Protein AF-A0A849X3T6-F1 (afdb_monomer)

pLDDT: mean 75.81, std 18.63, range [37.72, 97.12]

Structure (mmCIF, N/CA/C/O backbone):
data_AF-A0A849X3T6-F1
#
_entry.id   AF-A0A849X3T6-F1
#
loop_
_atom_site.group_PDB
_atom_site.id
_atom_site.type_symbol
_atom_site.label_atom_id
_atom_site.label_alt_id
_atom_site.label_comp_id
_atom_site.label_asym_id
_atom_site.label_entity_id
_atom_site.label_seq_id
_atom_site.pdbx_PDB_ins_code
_atom_site.Cartn_x
_atom_site.Cartn_y
_atom_site.Cartn_z
_atom_site.occupancy
_atom_site.B_iso_or_equiv
_atom_site.auth_seq_id
_atom_site.auth_comp_id
_atom_site.auth_asym_id
_atom_site.auth_atom_id
_atom_site.pdbx_PDB_model_num
ATOM 1 N N . MET A 1 1 ? -40.375 10.929 53.669 1.00 55.75 1 MET A N 1
ATOM 2 C CA . MET A 1 1 ? -40.030 11.076 52.229 1.00 55.75 1 MET A CA 1
ATOM 3 C C . MET A 1 1 ? -38.517 11.087 51.892 1.00 55.75 1 MET A C 1
ATOM 5 O O . MET A 1 1 ? -38.170 11.405 50.763 1.00 55.75 1 MET A O 1
ATOM 9 N N . ARG A 1 2 ? -37.584 10.688 52.783 1.00 56.56 2 ARG A N 1
ATOM 10 C CA . ARG A 1 2 ? -36.118 10.791 52.528 1.00 56.56 2 ARG A CA 1
ATOM 11 C C . ARG A 1 2 ? -35.423 9.532 51.972 1.00 56.56 2 ARG A C 1
ATOM 13 O O . ARG A 1 2 ? -34.292 9.624 51.511 1.00 56.56 2 ARG A O 1
ATOM 20 N N . THR A 1 3 ? -36.072 8.370 51.959 1.00 57.06 3 THR A N 1
ATOM 21 C CA . THR A 1 3 ? -35.434 7.083 51.609 1.00 57.06 3 THR A CA 1
ATOM 22 C C . THR A 1 3 ? -35.306 6.809 50.106 1.00 57.06 3 THR A C 1
ATOM 24 O O . THR A 1 3 ? -34.443 6.032 49.709 1.00 57.06 3 THR A O 1
ATOM 27 N N . ARG A 1 4 ? -36.066 7.493 49.237 1.00 57.41 4 ARG A N 1
ATOM 28 C CA . ARG A 1 4 ? -35.993 7.282 47.774 1.00 57.41 4 ARG A CA 1
ATOM 29 C C . ARG A 1 4 ? -34.695 7.780 47.113 1.00 57.41 4 ARG A C 1
ATOM 31 O O . ARG A 1 4 ? -34.374 7.315 46.026 1.00 57.41 4 ARG A O 1
ATOM 38 N N . ARG A 1 5 ? -33.920 8.677 47.743 1.00 59.97 5 ARG A N 1
ATOM 39 C CA . ARG A 1 5 ? -32.652 9.183 47.167 1.00 59.97 5 ARG A CA 1
ATOM 40 C C . ARG A 1 5 ? -31.485 8.187 47.260 1.00 59.97 5 ARG A C 1
ATOM 42 O O . ARG A 1 5 ? -30.661 8.175 46.355 1.00 59.97 5 ARG A O 1
ATOM 49 N N . LYS A 1 6 ? -31.433 7.315 48.279 1.00 58.31 6 LYS A N 1
ATOM 50 C CA . LYS A 1 6 ? -30.315 6.362 48.468 1.00 58.31 6 LYS A CA 1
ATOM 51 C C . LYS A 1 6 ? -30.260 5.253 47.407 1.00 58.31 6 LYS A C 1
ATOM 53 O O . LYS A 1 6 ? -29.175 4.806 47.058 1.00 58.31 6 LYS A O 1
ATOM 58 N N . ASN A 1 7 ? -31.401 4.853 46.841 1.00 61.09 7 ASN A N 1
ATOM 59 C CA . ASN A 1 7 ? -31.433 3.800 45.817 1.00 61.09 7 ASN A CA 1
ATOM 60 C C . ASN A 1 7 ? -31.033 4.287 44.415 1.00 61.09 7 ASN A C 1
ATOM 62 O O . ASN A 1 7 ? -30.716 3.461 43.568 1.00 61.09 7 ASN A O 1
ATOM 66 N N . ARG A 1 8 ? -30.985 5.605 44.165 1.00 62.12 8 ARG A N 1
ATOM 67 C CA . ARG A 1 8 ? -30.565 6.154 42.862 1.00 62.12 8 ARG A CA 1
ATOM 68 C C . ARG A 1 8 ? -29.048 6.138 42.634 1.00 62.12 8 ARG A C 1
ATOM 70 O O . ARG A 1 8 ? -28.626 6.303 41.502 1.00 62.12 8 ARG A O 1
ATOM 77 N N . GLN A 1 9 ? -28.241 5.900 43.669 1.00 70.81 9 GLN A N 1
ATOM 78 C CA . GLN A 1 9 ? -26.773 5.902 43.562 1.00 70.81 9 GLN A CA 1
ATOM 79 C C . GLN A 1 9 ? -26.168 4.508 43.314 1.00 70.81 9 GLN A C 1
ATOM 81 O O . GLN A 1 9 ? -25.008 4.405 42.935 1.00 70.81 9 GLN A O 1
ATOM 86 N N . ARG A 1 10 ? -26.938 3.420 43.485 1.00 72.69 10 ARG A N 1
ATOM 87 C CA . ARG A 1 10 ? -26.405 2.042 43.442 1.00 72.69 10 ARG A CA 1
ATOM 88 C C . ARG A 1 10 ? -26.076 1.498 42.042 1.00 72.69 10 ARG A C 1
ATOM 90 O O . ARG A 1 10 ? -25.472 0.440 41.960 1.00 72.69 10 ARG A O 1
ATOM 97 N N . GLY A 1 11 ? -26.420 2.207 40.965 1.00 83.81 11 GLY A N 1
ATOM 98 C CA . GLY A 1 11 ? -26.075 1.815 39.586 1.00 83.81 11 GLY A CA 1
ATOM 99 C C . GLY A 1 11 ? -25.055 2.723 38.895 1.00 83.81 11 GLY A C 1
ATOM 100 O O . GLY A 1 11 ? -24.495 2.341 37.874 1.00 83.81 11 GLY A O 1
ATOM 101 N N . GLN A 1 12 ? -24.788 3.908 39.449 1.00 90.44 12 GLN A N 1
ATOM 102 C CA . GLN A 1 12 ? -23.950 4.914 38.796 1.00 90.44 12 GLN A CA 1
ATOM 103 C C . GLN A 1 12 ? -22.493 4.456 38.678 1.00 90.44 12 GLN A C 1
ATOM 105 O O . GLN A 1 12 ? -21.903 4.585 37.614 1.00 90.44 12 GLN A O 1
ATOM 110 N N . VAL A 1 13 ? -21.956 3.824 39.726 1.00 94.19 13 VAL A N 1
ATOM 111 C CA . VAL A 1 13 ? -20.571 3.326 39.740 1.00 94.19 13 VAL A CA 1
ATOM 112 C C . VAL A 1 13 ? -20.326 2.287 38.642 1.00 94.19 13 VAL A C 1
ATOM 114 O O . VAL A 1 13 ? -19.272 2.292 38.018 1.00 94.19 13 VAL A O 1
ATOM 117 N N . ILE A 1 14 ? -21.304 1.417 38.362 1.00 94.69 14 ILE A N 1
ATOM 118 C CA . ILE A 1 14 ? -21.178 0.403 37.303 1.00 94.69 14 ILE A CA 1
ATOM 119 C C . ILE A 1 14 ? -21.152 1.073 35.925 1.00 94.69 14 ILE A C 1
ATOM 121 O O . ILE A 1 14 ? -20.362 0.679 35.071 1.00 94.69 14 ILE A O 1
ATOM 125 N N . ILE A 1 15 ? -21.984 2.096 35.711 1.00 94.38 15 ILE A N 1
ATOM 126 C CA . ILE A 1 15 ? -22.029 2.838 34.444 1.00 94.38 15 ILE A CA 1
ATOM 127 C C . ILE A 1 15 ? -20.733 3.630 34.235 1.00 94.38 15 ILE A C 1
ATOM 129 O O . ILE A 1 15 ? -20.173 3.593 33.144 1.00 94.38 15 ILE A O 1
ATOM 133 N N . GLU A 1 16 ? -20.230 4.301 35.273 1.00 94.38 16 GLU A N 1
ATOM 134 C CA . GLU A 1 16 ? -18.955 5.027 35.223 1.00 94.38 16 GLU A CA 1
ATOM 135 C C . GLU A 1 16 ? -17.786 4.081 34.935 1.00 94.38 16 GLU A C 1
ATOM 137 O O . GLU A 1 16 ? -16.983 4.352 34.043 1.00 94.38 16 GLU A O 1
ATOM 142 N N . PHE A 1 17 ? -17.733 2.933 35.618 1.00 96.19 17 PHE A N 1
ATOM 143 C CA . PHE A 1 17 ? -16.731 1.903 35.352 1.00 96.19 17 PHE A CA 1
ATOM 144 C C . PHE A 1 17 ? -16.803 1.403 33.906 1.00 96.19 17 PHE A C 1
ATOM 146 O O . PHE A 1 17 ? -15.774 1.313 33.242 1.00 96.19 17 PHE A O 1
ATOM 153 N N . LEU A 1 18 ? -18.006 1.119 33.398 1.00 95.44 18 LEU A N 1
ATOM 154 C CA . LEU A 1 18 ? -18.192 0.627 32.035 1.00 95.44 18 LEU A CA 1
ATOM 155 C C . LEU A 1 18 ? -17.779 1.672 30.993 1.00 95.44 18 LEU A C 1
ATOM 157 O O . LEU A 1 18 ? -17.131 1.320 30.012 1.00 95.44 18 LEU A O 1
ATOM 161 N N . LEU A 1 19 ? -18.091 2.951 31.215 1.00 94.06 19 LEU A N 1
ATOM 162 C CA . LEU A 1 19 ? -17.686 4.037 30.320 1.00 94.06 19 LEU A CA 1
ATOM 163 C C . LEU A 1 19 ? -16.161 4.169 30.273 1.00 94.06 19 LEU A C 1
ATOM 165 O O . LEU A 1 19 ? -15.577 4.191 29.189 1.00 94.06 19 LEU A O 1
ATOM 169 N N . VAL A 1 20 ? -15.510 4.193 31.438 1.00 95.88 20 VAL A N 1
ATOM 170 C CA . VAL A 1 20 ? -14.046 4.258 31.538 1.00 95.88 20 VAL A CA 1
ATOM 171 C C . VAL A 1 20 ? -13.408 3.026 30.890 1.00 95.88 20 VAL A C 1
ATOM 173 O O . VAL A 1 20 ? -12.466 3.158 30.111 1.00 95.88 20 VAL A O 1
ATOM 176 N N . PHE A 1 21 ? -13.958 1.837 31.137 1.00 94.69 21 PHE A N 1
ATOM 177 C CA . PHE A 1 21 ? -13.494 0.590 30.536 1.00 94.69 21 PHE A CA 1
ATOM 178 C C . PHE A 1 21 ? -13.589 0.611 29.005 1.00 94.69 21 PHE A C 1
ATOM 180 O O . PHE A 1 21 ? -12.615 0.274 28.330 1.00 94.69 21 PHE A O 1
ATOM 187 N N . VAL A 1 22 ? -14.721 1.049 28.444 1.00 92.56 22 VAL A N 1
ATOM 188 C CA . VAL A 1 22 ? -14.905 1.184 26.989 1.00 92.56 22 VAL A CA 1
ATOM 189 C C . VAL A 1 22 ? -13.922 2.200 26.408 1.00 92.56 22 VAL A C 1
ATOM 191 O O . VAL A 1 22 ? -13.322 1.931 25.367 1.00 92.56 22 VAL A O 1
ATOM 194 N N . MET A 1 23 ? -13.704 3.330 27.086 1.00 92.38 23 MET A N 1
ATOM 195 C CA . MET A 1 23 ? -12.755 4.357 26.650 1.00 92.38 23 MET A CA 1
ATOM 196 C C . MET A 1 23 ? -11.316 3.819 26.598 1.00 92.38 23 MET A C 1
ATOM 198 O O . MET A 1 23 ? -10.658 3.943 25.567 1.00 92.38 23 MET A O 1
ATOM 202 N N . PHE A 1 24 ? -10.844 3.162 27.664 1.00 94.94 24 PHE A N 1
ATOM 203 C CA . PHE A 1 24 ? -9.503 2.563 27.694 1.00 94.94 24 PHE A CA 1
ATOM 204 C C . PHE A 1 24 ? -9.342 1.447 26.665 1.00 94.94 24 PHE A C 1
ATOM 206 O O . PHE A 1 24 ? -8.331 1.387 25.970 1.00 94.94 24 PHE A O 1
ATOM 213 N N . THR A 1 25 ? -10.352 0.590 26.536 1.00 91.12 25 THR A N 1
ATOM 214 C CA . THR A 1 25 ? -10.345 -0.508 25.566 1.00 91.12 25 THR A CA 1
ATOM 215 C C . THR A 1 25 ? -10.258 0.035 24.139 1.00 91.12 25 THR A C 1
ATOM 217 O O . THR A 1 25 ? -9.439 -0.428 23.352 1.00 91.12 25 THR A O 1
ATOM 220 N N . THR A 1 26 ? -11.036 1.073 23.824 1.00 87.75 26 THR A N 1
ATOM 221 C CA . THR A 1 26 ? -11.003 1.749 22.518 1.00 87.75 26 THR A CA 1
ATOM 222 C C . THR A 1 26 ? -9.629 2.352 22.231 1.00 87.75 26 THR A C 1
ATOM 224 O O . THR A 1 26 ? -9.087 2.145 21.147 1.00 87.75 26 THR A O 1
ATOM 227 N N . LEU A 1 27 ? -9.025 3.027 23.215 1.00 90.44 27 LEU A N 1
ATOM 228 C CA . LEU A 1 27 ? -7.685 3.594 23.072 1.00 90.44 27 LEU A CA 1
ATOM 229 C C . LEU A 1 27 ? -6.637 2.506 22.789 1.00 90.44 27 LEU A C 1
ATOM 231 O O . LEU A 1 27 ? -5.866 2.637 21.842 1.00 90.44 27 LEU A O 1
ATOM 235 N N . ILE A 1 28 ? -6.644 1.403 23.544 1.00 93.50 28 ILE A N 1
ATOM 236 C CA . ILE A 1 28 ? -5.714 0.283 23.323 1.00 93.50 28 ILE A CA 1
ATOM 237 C C . ILE A 1 28 ? -5.896 -0.309 21.920 1.00 93.50 28 ILE A C 1
ATOM 239 O O . ILE A 1 28 ? -4.911 -0.492 21.207 1.00 93.50 28 ILE A O 1
ATOM 243 N N . PHE A 1 29 ? -7.137 -0.562 21.490 1.00 89.75 29 PHE A N 1
ATOM 244 C CA . PHE A 1 29 ? -7.397 -1.092 20.148 1.00 89.75 29 PHE A CA 1
ATOM 245 C C . PHE A 1 29 ? -6.944 -0.137 19.042 1.00 89.75 29 PHE A C 1
ATOM 247 O O . PHE A 1 29 ? -6.358 -0.598 18.064 1.00 89.75 29 PHE A O 1
ATOM 254 N N . SER A 1 30 ? -7.152 1.173 19.204 1.00 87.31 30 SER A N 1
ATOM 255 C CA . SER A 1 30 ? -6.671 2.164 18.235 1.00 87.31 30 SER A CA 1
ATOM 256 C C . SER A 1 30 ? -5.143 2.166 18.119 1.00 87.31 30 SER A C 1
ATOM 258 O O . SER A 1 30 ? -4.616 2.169 17.010 1.00 87.31 30 SER A O 1
ATOM 260 N N . LEU A 1 31 ? -4.422 2.063 19.243 1.00 91.69 31 LEU A N 1
ATOM 261 C CA . LEU A 1 31 ? -2.960 1.985 19.243 1.00 91.69 31 LEU A CA 1
ATOM 262 C C . LEU A 1 31 ? -2.464 0.715 18.547 1.00 91.69 31 LEU A C 1
ATOM 264 O O . LEU A 1 31 ? -1.572 0.792 17.709 1.00 91.69 31 LEU A O 1
ATOM 268 N N . VAL A 1 32 ? -3.073 -0.439 18.835 1.00 92.44 32 VAL A N 1
ATOM 269 C CA . VAL A 1 32 ? -2.725 -1.704 18.169 1.00 92.44 32 VAL A CA 1
ATOM 270 C C . VAL A 1 32 ? -2.969 -1.618 16.661 1.00 92.44 32 VAL A C 1
ATOM 272 O O . VAL A 1 32 ? -2.115 -2.051 15.889 1.00 92.44 32 VAL A O 1
ATOM 275 N N . GLN A 1 33 ? -4.086 -1.024 16.229 1.00 89.44 33 GLN A N 1
ATOM 276 C CA . GLN A 1 33 ? -4.381 -0.835 14.805 1.00 89.44 33 GLN A CA 1
ATOM 277 C C . GLN A 1 33 ? -3.362 0.068 14.114 1.00 89.44 33 GLN A C 1
ATOM 279 O O . GLN A 1 33 ? -2.896 -0.277 13.032 1.00 89.44 33 GLN A O 1
ATOM 284 N N . ILE A 1 34 ? -2.971 1.179 14.745 1.00 88.44 34 ILE A N 1
ATOM 285 C CA . ILE A 1 34 ? -1.928 2.064 14.212 1.00 88.44 34 ILE A CA 1
ATOM 286 C C . ILE A 1 34 ? -0.600 1.307 14.109 1.00 88.44 34 ILE A C 1
ATOM 288 O O . ILE A 1 34 ? 0.037 1.337 13.059 1.00 88.44 34 ILE A O 1
ATOM 292 N N . CYS A 1 35 ? -0.200 0.576 15.154 1.00 94.75 35 CYS A N 1
ATOM 293 C CA . CYS A 1 35 ? 1.027 -0.221 15.131 1.00 94.75 35 CYS A CA 1
ATOM 294 C C . CYS A 1 35 ? 1.014 -1.275 14.016 1.00 94.75 35 CYS A C 1
ATOM 296 O O . CYS A 1 35 ? 2.020 -1.443 13.331 1.00 94.75 35 CYS A O 1
ATOM 298 N N . TRP A 1 36 ? -0.106 -1.972 13.808 1.00 94.19 36 TRP A N 1
ATOM 299 C CA . TRP A 1 36 ? -0.240 -2.938 12.716 1.00 94.19 36 TRP A CA 1
ATOM 300 C C . TRP A 1 36 ? -0.234 -2.270 11.342 1.00 94.19 36 TRP A C 1
ATOM 302 O O . TRP A 1 36 ? 0.413 -2.788 10.436 1.00 94.19 36 TRP A O 1
ATOM 312 N N . GLY A 1 37 ? -0.894 -1.119 11.191 1.00 90.69 37 GLY A N 1
ATOM 313 C CA . GLY A 1 37 ? -0.877 -0.341 9.952 1.00 90.69 37 GLY A CA 1
ATOM 314 C C . GLY A 1 37 ? 0.539 0.093 9.574 1.00 90.69 37 GLY A C 1
ATOM 315 O O . GLY A 1 37 ? 0.968 -0.132 8.446 1.00 90.69 37 GLY A O 1
ATOM 316 N N . LEU A 1 38 ? 1.304 0.616 10.538 1.00 91.50 38 LEU A N 1
ATOM 317 C CA . LEU A 1 38 ? 2.710 0.992 10.342 1.00 91.50 38 LEU A CA 1
ATOM 318 C C . LEU A 1 38 ? 3.600 -0.221 10.043 1.00 91.50 38 LEU A C 1
ATOM 320 O O . LEU A 1 38 ? 4.437 -0.168 9.143 1.00 91.50 38 LEU A O 1
ATOM 324 N N . ALA A 1 39 ? 3.402 -1.336 10.753 1.00 95.56 39 ALA A N 1
ATOM 325 C CA . ALA A 1 39 ? 4.140 -2.570 10.494 1.00 95.56 39 ALA A CA 1
ATOM 326 C C . ALA A 1 39 ? 3.873 -3.106 9.078 1.00 95.56 39 ALA A C 1
ATOM 328 O O . ALA A 1 39 ? 4.806 -3.511 8.383 1.00 95.56 39 ALA A O 1
ATOM 329 N N . PHE A 1 40 ? 2.616 -3.068 8.626 1.00 95.06 40 PHE A N 1
ATOM 330 C CA . PHE A 1 40 ? 2.257 -3.435 7.259 1.00 95.06 40 PHE A CA 1
ATOM 331 C C . PHE A 1 40 ? 2.808 -2.441 6.228 1.00 95.06 40 PHE A C 1
ATOM 333 O O . PHE A 1 40 ? 3.215 -2.857 5.145 1.00 95.06 40 PHE A O 1
ATOM 340 N N . GLY A 1 41 ? 2.884 -1.151 6.565 1.00 92.94 41 GLY A N 1
ATOM 341 C CA . GLY A 1 41 ? 3.539 -0.137 5.739 1.00 92.94 41 GLY A CA 1
ATOM 342 C C . GLY A 1 41 ? 5.004 -0.471 5.466 1.00 92.94 41 GLY A C 1
ATOM 343 O O . GLY A 1 41 ? 5.400 -0.588 4.308 1.00 92.94 41 GLY A O 1
ATOM 344 N N . HIS A 1 42 ? 5.781 -0.756 6.514 1.00 95.06 42 HIS A N 1
ATOM 345 C CA . HIS A 1 42 ? 7.171 -1.202 6.361 1.00 95.06 42 HIS A CA 1
ATOM 346 C C . HIS A 1 42 ? 7.295 -2.529 5.606 1.00 95.06 42 HIS A C 1
ATOM 348 O O . HIS A 1 42 ? 8.208 -2.704 4.799 1.00 95.06 42 HIS A O 1
ATOM 354 N N . TYR A 1 43 ? 6.374 -3.467 5.838 1.00 96.31 43 TYR A N 1
ATOM 355 C CA . TYR A 1 43 ? 6.336 -4.717 5.082 1.00 96.31 43 TYR A CA 1
ATOM 356 C C . TYR A 1 43 ? 6.097 -4.474 3.585 1.00 96.31 43 TYR A C 1
ATOM 358 O O . TYR A 1 43 ? 6.783 -5.054 2.745 1.00 96.31 43 TYR A O 1
ATOM 366 N N . SER A 1 44 ? 5.172 -3.574 3.248 1.00 95.06 44 SER A N 1
ATOM 367 C CA . SER A 1 44 ? 4.871 -3.194 1.865 1.00 95.06 44 SER A CA 1
ATOM 368 C C . SER A 1 44 ? 6.059 -2.501 1.199 1.00 95.06 44 SER A C 1
ATOM 370 O O . SER A 1 44 ? 6.368 -2.824 0.059 1.00 95.06 44 SER A O 1
ATOM 372 N N . GLN A 1 45 ? 6.780 -1.645 1.929 1.00 93.44 45 GLN A N 1
ATOM 373 C CA . GLN A 1 45 ? 8.027 -1.014 1.475 1.00 93.44 45 GLN A CA 1
ATOM 374 C C . GLN A 1 45 ? 9.131 -2.023 1.178 1.00 93.44 45 GLN A C 1
ATOM 376 O O . GLN A 1 45 ? 9.839 -1.922 0.178 1.00 93.44 45 GLN A O 1
ATOM 381 N N . TYR A 1 46 ? 9.259 -3.048 2.015 1.00 95.75 46 TYR A N 1
ATOM 382 C CA . TYR A 1 46 ? 10.173 -4.144 1.729 1.00 95.75 46 TYR A CA 1
ATOM 383 C C . TYR A 1 46 ? 9.752 -4.929 0.477 1.00 95.75 46 TYR A C 1
ATOM 385 O O . TYR A 1 46 ? 10.601 -5.290 -0.342 1.00 95.75 46 TYR A O 1
ATOM 393 N N . ALA A 1 47 ? 8.450 -5.166 0.304 1.00 96.31 47 ALA A N 1
ATOM 394 C CA . ALA A 1 47 ? 7.920 -5.887 -0.846 1.00 96.31 47 ALA A CA 1
ATOM 395 C C . ALA A 1 47 ? 8.122 -5.132 -2.166 1.00 96.31 47 ALA A C 1
ATOM 397 O O . ALA A 1 47 ? 8.594 -5.723 -3.139 1.00 96.31 47 ALA A O 1
ATOM 398 N N . THR A 1 48 ? 7.836 -3.829 -2.198 1.00 94.50 48 THR A N 1
ATOM 399 C CA . THR A 1 48 ? 8.063 -2.974 -3.374 1.00 94.50 48 THR A CA 1
ATOM 400 C C . THR A 1 48 ? 9.546 -2.856 -3.697 1.00 94.50 48 THR A C 1
ATOM 402 O O . THR A 1 48 ? 9.923 -3.003 -4.859 1.00 94.50 48 THR A O 1
ATOM 405 N N . PHE A 1 49 ? 10.412 -2.723 -2.688 1.00 94.06 49 PHE A N 1
ATOM 406 C CA . PHE A 1 49 ? 11.863 -2.748 -2.878 1.00 94.06 49 PHE A CA 1
ATOM 407 C C . PHE A 1 49 ? 12.354 -4.064 -3.498 1.00 94.06 49 PHE A C 1
ATOM 409 O O . PHE A 1 49 ? 13.149 -4.053 -4.442 1.00 94.06 49 PHE A O 1
ATOM 416 N N . MET A 1 50 ? 11.879 -5.211 -3.005 1.00 96.50 50 MET A N 1
ATOM 417 C CA . MET A 1 50 ? 12.256 -6.514 -3.563 1.00 96.50 50 MET A CA 1
ATOM 418 C C . MET A 1 50 ? 11.716 -6.716 -4.979 1.00 96.50 50 MET A C 1
ATOM 420 O O . MET A 1 50 ? 12.446 -7.216 -5.838 1.00 96.50 50 MET A O 1
ATOM 424 N N . ALA A 1 51 ? 10.488 -6.274 -5.247 1.00 96.25 51 ALA A N 1
ATOM 425 C CA . ALA A 1 51 ? 9.905 -6.298 -6.582 1.00 96.25 51 ALA A CA 1
ATOM 426 C C . ALA A 1 51 ? 10.689 -5.406 -7.556 1.00 96.25 51 ALA A C 1
ATOM 428 O O . ALA A 1 51 ? 11.007 -5.843 -8.659 1.00 96.25 51 ALA A O 1
ATOM 429 N N . ALA A 1 52 ? 11.099 -4.205 -7.139 1.00 93.62 52 ALA A N 1
ATOM 430 C CA . ALA A 1 52 ? 11.939 -3.323 -7.944 1.00 93.62 52 ALA A CA 1
ATOM 431 C C . ALA A 1 52 ? 13.311 -3.959 -8.230 1.00 93.62 52 ALA A C 1
ATOM 433 O O . ALA A 1 52 ? 13.795 -3.959 -9.361 1.00 93.62 52 ALA A O 1
ATOM 434 N N . ARG A 1 53 ? 13.942 -4.608 -7.246 1.00 93.38 53 ARG A N 1
ATOM 435 C CA . ARG A 1 53 ? 15.192 -5.347 -7.500 1.00 93.38 53 ARG A CA 1
ATOM 436 C C . ARG A 1 53 ? 15.005 -6.506 -8.478 1.00 93.38 53 ARG A C 1
ATOM 438 O O . ARG A 1 53 ? 15.877 -6.721 -9.319 1.00 93.38 53 ARG A O 1
ATOM 445 N N . ALA A 1 54 ? 13.892 -7.229 -8.383 1.00 95.25 54 ALA A N 1
ATOM 446 C CA . ALA A 1 54 ? 13.548 -8.287 -9.328 1.00 95.25 54 ALA A CA 1
ATOM 447 C C . ALA A 1 54 ? 13.272 -7.734 -10.731 1.00 95.25 54 ALA A C 1
ATOM 449 O O . ALA A 1 54 ? 13.698 -8.347 -11.706 1.00 95.25 54 ALA A O 1
ATOM 450 N N . TYR A 1 55 ? 12.674 -6.544 -10.828 1.00 93.25 55 TYR A N 1
ATOM 451 C CA . TYR A 1 55 ? 12.514 -5.816 -12.083 1.00 93.25 55 TYR A CA 1
ATOM 452 C C . TYR A 1 55 ? 13.869 -5.575 -12.762 1.00 93.25 55 TYR A C 1
ATOM 454 O O . TYR A 1 55 ? 14.046 -5.934 -13.919 1.00 93.25 55 TYR A O 1
ATOM 462 N N . MET A 1 56 ? 14.878 -5.068 -12.041 1.00 90.31 56 MET A N 1
ATOM 463 C CA . MET A 1 56 ? 16.215 -4.858 -12.628 1.00 90.31 56 MET A CA 1
ATOM 464 C C . MET A 1 56 ? 16.915 -6.152 -13.042 1.00 90.31 56 MET A C 1
ATOM 466 O O . MET A 1 56 ? 17.643 -6.179 -14.032 1.00 90.31 56 MET A O 1
ATOM 470 N N . ALA A 1 57 ? 16.762 -7.205 -12.240 1.00 91.69 57 ALA A N 1
ATOM 471 C CA . ALA A 1 57 ? 17.472 -8.464 -12.440 1.00 91.69 57 ALA A CA 1
ATOM 472 C C . ALA A 1 57 ? 16.761 -9.418 -13.419 1.00 91.69 57 ALA A C 1
ATOM 474 O O . ALA A 1 57 ? 17.334 -10.443 -13.797 1.00 91.69 57 ALA A O 1
ATOM 475 N N . GLY A 1 58 ? 15.515 -9.127 -13.799 1.00 86.50 58 GLY A N 1
ATOM 476 C CA . GLY A 1 58 ? 14.646 -10.059 -14.509 1.00 86.50 58 GLY A CA 1
ATOM 477 C C . GLY A 1 58 ? 14.939 -10.168 -16.004 1.00 86.50 58 GLY A C 1
ATOM 478 O O . GLY A 1 58 ? 14.336 -9.481 -16.804 1.00 86.50 58 GLY A O 1
ATOM 479 N N . GLY A 1 59 ? 15.800 -11.089 -16.426 1.00 89.19 59 GLY A N 1
ATOM 480 C CA . GLY A 1 59 ? 15.929 -11.454 -17.845 1.00 89.19 59 GLY A CA 1
ATOM 481 C C . GLY A 1 59 ? 16.420 -10.335 -18.781 1.00 89.19 59 GLY A C 1
ATOM 482 O O . GLY A 1 59 ? 16.894 -9.281 -18.361 1.00 89.19 59 GLY A O 1
ATOM 483 N N . THR A 1 60 ? 16.372 -10.604 -20.090 1.00 91.88 60 THR A N 1
ATOM 484 C CA . THR A 1 60 ? 16.897 -9.699 -21.132 1.00 91.88 60 THR A CA 1
ATOM 485 C C . THR A 1 60 ? 15.832 -8.798 -21.749 1.00 91.88 60 THR A C 1
ATOM 487 O O . THR A 1 60 ? 16.172 -7.865 -22.476 1.00 91.88 60 THR A O 1
ATOM 490 N N . THR A 1 61 ? 14.550 -9.087 -21.514 1.00 94.06 61 THR A N 1
ATOM 491 C CA . THR A 1 61 ? 13.427 -8.326 -22.073 1.00 94.06 61 THR A CA 1
ATOM 492 C C . THR A 1 61 ? 12.661 -7.602 -20.970 1.00 94.06 61 THR A C 1
ATOM 494 O O . THR A 1 61 ? 12.534 -8.109 -19.859 1.00 94.06 61 THR A O 1
ATOM 497 N N . ARG A 1 62 ? 12.088 -6.432 -21.281 1.00 89.50 62 ARG A N 1
ATOM 498 C CA . ARG A 1 62 ? 11.246 -5.676 -20.331 1.00 89.50 62 ARG A CA 1
ATOM 499 C C . ARG A 1 62 ? 10.056 -6.484 -19.814 1.00 89.50 62 ARG A C 1
ATOM 501 O O . ARG A 1 62 ? 9.632 -6.295 -18.683 1.00 89.50 62 ARG A O 1
ATOM 508 N N . GLN A 1 63 ? 9.522 -7.386 -20.633 1.00 92.75 63 GLN A N 1
ATOM 509 C CA . GLN A 1 63 ? 8.410 -8.238 -20.231 1.00 92.75 63 GLN A CA 1
ATOM 510 C C . GLN A 1 63 ? 8.840 -9.261 -19.169 1.00 92.75 63 GLN A C 1
ATOM 512 O O . GLN A 1 63 ? 8.103 -9.485 -18.211 1.00 92.75 63 GLN A O 1
ATOM 517 N N . ASP A 1 64 ? 10.042 -9.833 -19.294 1.00 94.75 64 ASP A N 1
ATOM 518 C CA . ASP A 1 64 ? 10.602 -10.732 -18.277 1.00 94.75 64 ASP A CA 1
ATOM 519 C C . ASP A 1 64 ? 10.886 -9.983 -16.966 1.00 94.75 64 ASP A C 1
ATOM 521 O O . ASP A 1 64 ? 10.606 -10.505 -15.887 1.00 94.75 64 ASP A O 1
ATOM 525 N N . GLN A 1 65 ? 11.365 -8.736 -17.061 1.00 93.38 65 GLN A N 1
ATOM 526 C CA . GLN A 1 65 ? 11.586 -7.837 -15.920 1.00 93.38 65 GLN A CA 1
ATOM 527 C C . GLN A 1 65 ? 10.282 -7.545 -15.173 1.00 93.38 65 GLN A C 1
ATOM 529 O O . GLN A 1 65 ? 10.195 -7.739 -13.958 1.00 93.38 65 GLN A O 1
ATOM 534 N N . GLN A 1 66 ? 9.243 -7.134 -15.908 1.00 93.50 66 GLN A N 1
ATOM 535 C CA . GLN A 1 66 ? 7.910 -6.879 -15.357 1.00 93.50 66 GLN A CA 1
ATOM 536 C C . GLN A 1 66 ? 7.341 -8.118 -14.673 1.00 93.50 66 GLN A C 1
ATOM 538 O O . GLN A 1 66 ? 6.873 -8.030 -13.540 1.00 93.50 66 GLN A O 1
ATOM 543 N N . LYS A 1 67 ? 7.445 -9.279 -15.326 1.00 95.44 67 LYS A N 1
ATOM 544 C CA . LYS A 1 67 ? 6.947 -10.540 -14.782 1.00 95.44 67 LYS A CA 1
ATOM 545 C C . LYS A 1 67 ? 7.689 -10.960 -13.511 1.00 95.44 67 LYS A C 1
ATOM 547 O O . LYS A 1 67 ? 7.055 -11.383 -12.553 1.00 95.44 67 LYS A O 1
ATOM 552 N N . ALA A 1 68 ? 9.013 -10.804 -13.466 1.00 96.19 68 ALA A N 1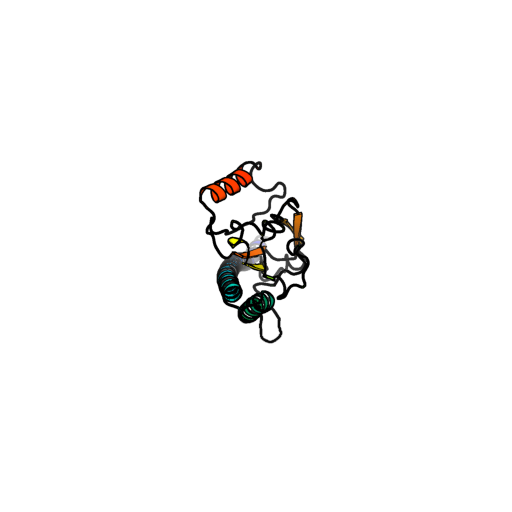
ATOM 553 C CA . ALA A 1 68 ? 9.795 -11.112 -12.269 1.00 96.19 68 ALA A CA 1
ATOM 554 C C . ALA A 1 68 ? 9.391 -10.227 -11.077 1.00 96.19 68 ALA A C 1
ATOM 556 O O . ALA A 1 68 ? 9.255 -10.713 -9.953 1.00 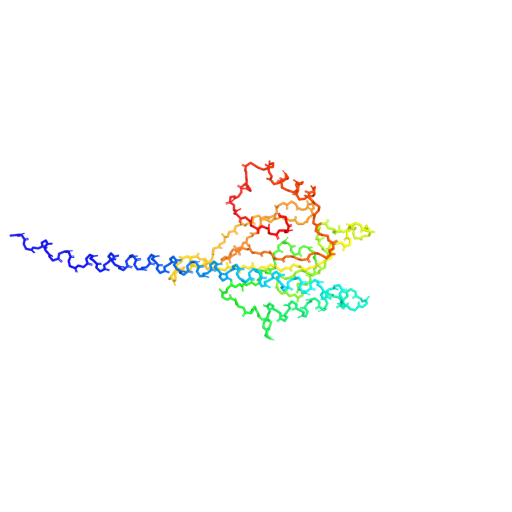96.19 68 ALA A O 1
ATOM 557 N N . ALA A 1 69 ? 9.167 -8.935 -11.324 1.00 95.75 69 ALA A N 1
ATOM 558 C CA . ALA A 1 69 ? 8.681 -8.003 -10.312 1.00 95.75 69 ALA A CA 1
ATOM 559 C C . ALA A 1 69 ? 7.258 -8.340 -9.844 1.00 95.75 69 ALA A C 1
ATOM 561 O O . ALA A 1 69 ? 6.986 -8.338 -8.643 1.00 95.75 69 ALA A O 1
ATOM 562 N N . GLU A 1 70 ? 6.372 -8.678 -10.783 1.00 95.69 70 GLU A N 1
ATOM 563 C CA . GLU A 1 70 ? 5.003 -9.118 -10.517 1.00 95.69 70 GLU A CA 1
ATOM 564 C C . GLU A 1 70 ? 4.975 -10.378 -9.647 1.00 95.69 70 GLU A C 1
ATOM 566 O O . GLU A 1 70 ? 4.262 -10.403 -8.645 1.00 95.69 70 GLU A O 1
ATOM 571 N N . ASP A 1 71 ? 5.774 -11.394 -9.978 1.00 96.94 71 ASP A N 1
ATOM 572 C CA . ASP A 1 71 ? 5.842 -12.654 -9.232 1.00 96.94 71 ASP A CA 1
ATOM 573 C C . ASP A 1 71 ? 6.313 -12.423 -7.787 1.00 96.94 71 ASP A C 1
ATOM 575 O O . ASP A 1 71 ? 5.709 -12.941 -6.839 1.00 96.94 71 ASP A O 1
ATOM 579 N N . VAL A 1 7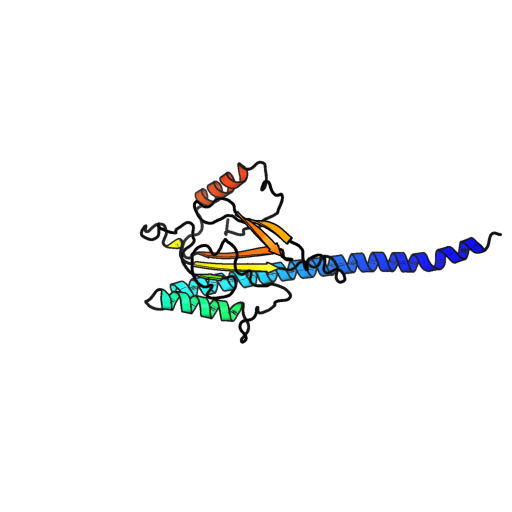2 ? 7.346 -11.593 -7.595 1.00 97.12 72 VAL A N 1
ATOM 580 C CA . VAL A 1 72 ? 7.832 -11.224 -6.256 1.00 97.12 72 VAL A CA 1
ATOM 581 C C . VAL A 1 72 ? 6.757 -10.475 -5.482 1.00 97.12 72 VAL A C 1
ATOM 583 O O . VAL A 1 72 ? 6.445 -10.862 -4.353 1.00 97.12 72 VAL A O 1
ATOM 586 N N . LEU A 1 73 ? 6.143 -9.458 -6.084 1.00 96.00 73 LEU A N 1
ATOM 587 C CA . LEU A 1 73 ? 5.121 -8.670 -5.409 1.00 96.00 73 LEU A CA 1
ATOM 588 C C . LEU A 1 73 ? 3.912 -9.541 -5.042 1.00 96.00 73 LEU A C 1
ATOM 590 O O . LEU A 1 73 ? 3.505 -9.549 -3.881 1.00 96.00 73 LEU A O 1
ATOM 594 N N . LYS A 1 74 ? 3.398 -10.359 -5.973 1.00 96.19 74 LYS A N 1
ATOM 595 C CA . LYS A 1 74 ? 2.309 -11.318 -5.712 1.00 96.19 74 LYS A CA 1
ATOM 596 C C . LYS A 1 74 ? 2.646 -12.260 -4.565 1.00 96.19 74 LYS A C 1
ATOM 598 O O . LYS A 1 74 ? 1.794 -12.468 -3.709 1.00 96.19 74 LYS A O 1
ATOM 603 N N . SER A 1 75 ? 3.869 -12.788 -4.519 1.00 96.94 75 SER A N 1
ATOM 604 C CA . SER A 1 75 ? 4.288 -13.710 -3.457 1.00 96.94 75 SER A CA 1
ATOM 605 C C . SER A 1 75 ? 4.337 -13.071 -2.064 1.00 96.94 75 SER A C 1
ATOM 607 O O . SER A 1 75 ? 4.222 -13.783 -1.068 1.00 96.94 75 SER A O 1
ATOM 609 N N . MET A 1 76 ? 4.501 -11.745 -1.989 1.00 96.94 76 MET A N 1
ATOM 610 C CA . MET A 1 76 ? 4.600 -11.014 -0.726 1.00 96.94 76 MET A CA 1
ATOM 611 C C . MET A 1 76 ? 3.262 -10.415 -0.286 1.00 96.94 76 MET A C 1
ATOM 613 O O . MET A 1 76 ? 2.876 -10.560 0.870 1.00 96.94 76 MET A O 1
ATOM 617 N N . VAL A 1 77 ? 2.522 -9.754 -1.182 1.00 96.25 77 VAL A N 1
ATOM 618 C CA . VAL A 1 77 ? 1.298 -9.028 -0.789 1.00 96.25 77 VAL A CA 1
ATOM 619 C C . VAL A 1 77 ? 0.007 -9.809 -1.034 1.00 96.25 77 VAL A C 1
ATOM 621 O O . VAL A 1 77 ? -1.035 -9.433 -0.488 1.00 96.25 77 VAL A O 1
ATOM 624 N N . LYS A 1 78 ? 0.049 -10.901 -1.810 1.00 95.75 78 LYS A N 1
ATOM 625 C CA . LYS A 1 78 ? -1.117 -11.749 -2.091 1.00 95.75 78 LYS A CA 1
ATOM 626 C C . LYS A 1 78 ? -0.933 -13.162 -1.543 1.00 95.75 78 LYS A C 1
ATOM 628 O O . LYS A 1 78 ? 0.171 -13.668 -1.380 1.00 95.75 78 LYS A O 1
ATOM 633 N N . ASN A 1 79 ? -2.050 -13.822 -1.266 1.00 95.44 79 ASN A N 1
ATOM 634 C CA . ASN A 1 79 ? -2.075 -15.251 -0.983 1.00 95.44 79 ASN A CA 1
ATOM 635 C C . ASN A 1 79 ? -2.165 -16.078 -2.279 1.00 95.44 79 ASN A C 1
ATOM 637 O O . ASN A 1 79 ? -2.326 -15.541 -3.374 1.00 95.44 79 ASN A O 1
ATOM 641 N N . ALA A 1 80 ? -2.124 -17.408 -2.158 1.00 92.94 80 ALA A N 1
ATOM 642 C CA . ALA A 1 80 ? -2.200 -18.321 -3.304 1.00 92.94 80 ALA A CA 1
ATOM 643 C C . ALA A 1 80 ? -3.497 -18.195 -4.134 1.00 92.94 80 ALA A C 1
ATOM 645 O O . ALA A 1 80 ? -3.524 -18.602 -5.291 1.00 92.94 80 ALA A O 1
ATOM 646 N N . ALA A 1 81 ? -4.565 -17.632 -3.559 1.00 92.75 81 ALA A N 1
ATOM 647 C CA . ALA A 1 81 ? -5.826 -17.372 -4.250 1.00 92.75 81 ALA A CA 1
ATOM 648 C C . ALA A 1 81 ? -5.869 -15.987 -4.931 1.00 92.75 81 ALA A C 1
ATOM 650 O O . ALA A 1 81 ? -6.899 -15.621 -5.490 1.00 92.75 81 ALA A O 1
ATOM 651 N N . GLY A 1 82 ? -4.784 -15.208 -4.865 1.00 90.88 82 GLY A N 1
ATOM 652 C CA . GLY A 1 82 ? -4.694 -13.861 -5.436 1.00 90.88 82 GLY A CA 1
ATOM 653 C C . GLY A 1 82 ? -5.354 -12.764 -4.596 1.00 90.88 82 GLY A C 1
ATOM 654 O O . GLY A 1 82 ? -5.379 -11.611 -5.021 1.00 90.88 82 GLY A O 1
ATOM 655 N N . ASN A 1 83 ? -5.865 -13.089 -3.405 1.00 93.56 83 ASN A N 1
ATOM 656 C CA . ASN A 1 83 ? -6.417 -12.097 -2.480 1.00 93.56 83 ASN A CA 1
ATOM 657 C C . ASN A 1 83 ? -5.297 -11.447 -1.664 1.00 93.56 83 ASN A C 1
ATOM 659 O O . ASN A 1 83 ? -4.238 -12.048 -1.492 1.00 93.56 83 ASN A O 1
ATOM 663 N N . ASP A 1 84 ? -5.547 -10.259 -1.110 1.00 94.25 84 ASP A N 1
ATOM 664 C CA . ASP A 1 84 ? -4.623 -9.618 -0.166 1.00 94.25 84 ASP A CA 1
ATOM 665 C C . ASP A 1 84 ? -4.260 -10.565 0.987 1.00 94.25 84 ASP A C 1
ATOM 667 O O . ASP A 1 84 ? -5.102 -11.329 1.469 1.00 94.25 84 ASP A O 1
ATOM 671 N N . LEU A 1 85 ? -3.001 -10.521 1.432 1.00 94.50 85 LEU A N 1
ATOM 672 C CA . LEU A 1 85 ? -2.496 -11.399 2.492 1.00 94.50 85 LEU A CA 1
ATOM 673 C C . LEU A 1 85 ? -3.255 -11.199 3.818 1.00 94.50 85 LEU A C 1
ATOM 675 O O . LEU A 1 85 ? -3.556 -12.164 4.520 1.00 94.50 85 LEU A O 1
ATOM 679 N N . VAL A 1 86 ? -3.585 -9.945 4.144 1.00 94.06 86 VAL A N 1
ATOM 680 C CA . VAL A 1 86 ? -4.259 -9.536 5.389 1.00 94.06 86 VAL A CA 1
ATOM 681 C C . VAL A 1 86 ? -5.360 -8.496 5.108 1.00 94.06 86 VAL A C 1
ATOM 683 O O . VAL A 1 86 ? -5.251 -7.344 5.520 1.00 94.06 86 VAL A O 1
ATOM 686 N N . PRO A 1 87 ? -6.477 -8.882 4.456 1.00 90.12 87 PRO A N 1
ATOM 687 C CA . PRO A 1 87 ? -7.490 -7.952 3.930 1.00 90.12 87 PRO A CA 1
ATOM 688 C C . PRO A 1 87 ? -8.272 -7.182 5.008 1.00 90.12 87 PRO A C 1
ATOM 690 O O . PRO A 1 87 ? -9.027 -6.256 4.700 1.00 90.12 87 PRO A O 1
ATOM 693 N N . PHE A 1 88 ? -8.158 -7.591 6.275 1.00 87.94 88 PHE A N 1
ATOM 694 C CA . PHE A 1 88 ? -8.719 -6.860 7.413 1.00 87.94 88 PHE A CA 1
ATOM 695 C C . PHE A 1 88 ? -7.812 -5.710 7.877 1.00 87.94 88 PHE A C 1
ATOM 697 O O . PHE A 1 88 ? -8.299 -4.807 8.549 1.00 87.94 88 PHE A O 1
ATOM 704 N N . LEU A 1 89 ? -6.516 -5.767 7.552 1.00 91.00 89 LEU A N 1
ATOM 705 C CA . LEU A 1 89 ? -5.506 -4.786 7.945 1.00 91.00 89 LEU A CA 1
ATOM 706 C C . LEU A 1 89 ? -5.124 -3.862 6.793 1.00 91.00 89 LEU A C 1
ATOM 708 O O . LEU A 1 89 ? -4.883 -2.684 7.019 1.00 91.00 89 LEU A O 1
ATOM 712 N N . ALA A 1 90 ? -5.042 -4.391 5.578 1.00 92.06 90 ALA A N 1
ATOM 713 C CA . ALA A 1 90 ? -4.718 -3.611 4.402 1.00 92.06 90 ALA A CA 1
ATOM 714 C C . ALA A 1 90 ? -5.372 -4.223 3.171 1.00 92.06 90 ALA A C 1
ATOM 716 O O . ALA A 1 90 ? -5.416 -5.448 3.025 1.00 92.06 90 ALA A O 1
ATOM 717 N N . ARG A 1 91 ? -5.877 -3.366 2.290 1.00 91.44 91 ARG A N 1
ATOM 718 C CA . ARG A 1 91 ? -6.468 -3.777 1.016 1.00 91.44 91 ARG A CA 1
ATOM 719 C C . ARG A 1 91 ? -5.770 -3.080 -0.120 1.00 91.44 91 ARG A C 1
ATOM 721 O O . ARG A 1 91 ? -5.499 -1.888 -0.015 1.00 91.44 91 ARG A O 1
ATOM 728 N N . ALA A 1 92 ? -5.511 -3.805 -1.195 1.00 90.56 92 ALA A N 1
ATOM 729 C CA . ALA A 1 92 ? -5.049 -3.171 -2.416 1.00 90.56 92 ALA A CA 1
ATOM 730 C C . ALA A 1 92 ? -6.065 -2.132 -2.895 1.00 90.56 92 ALA A C 1
ATOM 732 O O . ALA A 1 92 ? -7.269 -2.402 -2.952 1.00 90.56 92 ALA A O 1
ATOM 733 N N . ARG A 1 93 ? -5.562 -0.955 -3.252 1.00 86.75 93 ARG A N 1
ATOM 734 C CA . ARG A 1 93 ? -6.364 0.132 -3.802 1.00 86.75 93 ARG A CA 1
ATOM 735 C C . ARG A 1 93 ? -6.251 0.086 -5.320 1.00 86.75 93 ARG A C 1
ATOM 737 O O . ARG A 1 93 ? -5.202 0.415 -5.853 1.00 86.75 93 ARG A O 1
ATOM 744 N N . THR A 1 94 ? -7.314 -0.366 -5.978 1.00 81.75 94 THR A N 1
ATOM 745 C CA . THR A 1 94 ? -7.388 -0.558 -7.437 1.00 81.75 94 THR A CA 1
ATOM 746 C C . THR A 1 94 ? -8.165 0.564 -8.109 1.00 81.75 94 THR A C 1
ATOM 748 O O . THR A 1 94 ? -9.163 1.024 -7.539 1.00 81.75 94 THR A O 1
ATOM 751 N N . GLY A 1 95 ? -7.812 0.902 -9.347 1.00 66.25 95 GLY A N 1
ATOM 752 C CA . GLY A 1 95 ? -8.559 1.873 -10.148 1.00 66.25 95 GLY A CA 1
ATOM 753 C C . GLY A 1 95 ? -8.458 3.298 -9.612 1.00 66.25 95 GLY A C 1
ATOM 754 O O . GLY A 1 95 ? -9.417 4.062 -9.732 1.00 66.25 95 GLY A O 1
ATOM 755 N N . ASP A 1 96 ? -7.332 3.636 -8.982 1.00 62.53 96 ASP A N 1
ATOM 756 C CA . ASP A 1 96 ? -7.032 5.026 -8.661 1.00 62.53 96 ASP A CA 1
ATOM 757 C C . ASP A 1 96 ? -6.625 5.723 -9.967 1.00 62.53 96 ASP A C 1
ATOM 759 O O . ASP A 1 96 ? -5.838 5.194 -10.751 1.00 62.53 96 ASP A O 1
ATOM 763 N N . ASP A 1 97 ? -7.077 6.957 -10.179 1.00 53.81 97 ASP A N 1
ATOM 764 C CA . ASP A 1 97 ? -6.609 7.821 -11.269 1.00 53.81 97 ASP A CA 1
ATOM 765 C C . ASP A 1 97 ? -5.117 8.191 -11.098 1.00 53.81 97 ASP A C 1
ATOM 767 O O . ASP A 1 97 ? -4.651 9.149 -11.694 1.00 53.81 97 ASP A O 1
ATOM 771 N N . ARG A 1 98 ? -4.339 7.506 -10.251 1.00 52.88 98 ARG A N 1
ATOM 772 C CA . ARG A 1 98 ? -2.866 7.519 -10.257 1.00 52.88 98 ARG A CA 1
ATOM 773 C C . ARG A 1 98 ? -2.280 6.417 -11.136 1.00 52.88 98 ARG A C 1
ATOM 775 O O . ARG A 1 98 ? -1.137 6.550 -11.564 1.00 52.88 98 ARG A O 1
ATOM 782 N N . ASP A 1 99 ? -3.062 5.399 -11.482 1.00 52.62 99 ASP A N 1
ATOM 783 C CA . ASP A 1 99 ? -2.666 4.287 -12.354 1.00 52.62 99 ASP A CA 1
ATOM 784 C C . ASP A 1 99 ? -2.627 4.712 -13.849 1.00 52.62 99 ASP A C 1
ATOM 786 O O . ASP A 1 99 ? -2.694 3.883 -14.755 1.00 52.62 99 ASP A O 1
ATOM 790 N N . ILE A 1 100 ? -2.489 6.026 -14.127 1.00 46.44 100 ILE A N 1
ATOM 791 C CA . ILE A 1 100 ? -2.635 6.691 -15.446 1.00 46.44 100 ILE A CA 1
ATOM 792 C C . ILE A 1 100 ? -1.648 6.186 -16.502 1.00 46.44 100 ILE A C 1
ATOM 794 O O . ILE A 1 100 ? -1.857 6.415 -17.691 1.00 46.44 100 ILE A O 1
ATOM 798 N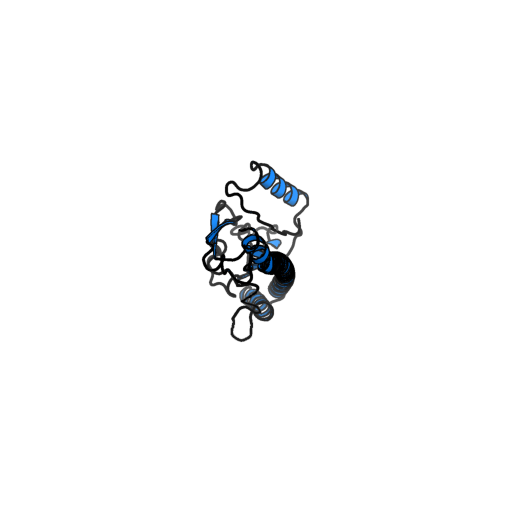 N . ALA A 1 101 ? -0.629 5.412 -16.149 1.00 48.16 101 ALA A N 1
ATOM 799 C CA . ALA A 1 101 ? 0.180 4.725 -17.150 1.00 48.16 101 ALA A CA 1
ATOM 800 C C . ALA A 1 101 ? -0.529 3.460 -17.703 1.00 48.16 101 ALA A C 1
ATOM 802 O O . ALA A 1 101 ? 0.033 2.372 -17.716 1.00 48.16 101 ALA A O 1
ATOM 803 N N . ALA A 1 102 ? -1.776 3.638 -18.162 1.00 48.44 102 ALA A N 1
ATOM 804 C CA . ALA A 1 102 ? -2.477 2.970 -19.267 1.00 48.44 102 ALA A CA 1
ATOM 805 C C . ALA A 1 102 ? -2.219 1.465 -19.503 1.00 48.44 102 ALA A C 1
ATOM 807 O O . ALA A 1 102 ? -2.146 1.018 -20.651 1.00 48.44 102 ALA A O 1
ATOM 808 N N . GLY A 1 103 ? -2.116 0.671 -18.439 1.00 57.91 103 GLY A N 1
ATOM 809 C CA . GLY A 1 103 ? -1.900 -0.770 -18.517 1.00 57.91 103 GLY A CA 1
ATOM 810 C C . GLY A 1 103 ? -2.783 -1.540 -17.536 1.00 57.91 103 GLY A C 1
ATOM 811 O O . GLY A 1 103 ? -3.224 -0.976 -16.537 1.00 57.91 103 GLY A O 1
ATOM 812 N N . PRO A 1 104 ? -3.073 -2.825 -17.805 1.00 65.06 104 PRO A N 1
ATOM 813 C CA . PRO A 1 104 ? -3.693 -3.691 -16.809 1.00 65.06 104 PRO A CA 1
ATOM 814 C C . PRO A 1 104 ? -2.804 -3.744 -15.561 1.00 65.06 104 PRO A C 1
ATOM 816 O O . PRO A 1 104 ? -1.613 -4.027 -15.678 1.00 65.06 104 PRO A O 1
ATOM 819 N N . GLU A 1 105 ? -3.378 -3.485 -14.382 1.00 78.19 105 GLU A N 1
ATOM 820 C CA . GLU A 1 105 ? -2.687 -3.660 -13.100 1.00 78.19 105 GLU A CA 1
ATOM 821 C C . GLU A 1 105 ? -2.175 -5.115 -13.006 1.00 78.19 105 GLU A C 1
ATOM 823 O O . GLU A 1 105 ? -2.989 -6.045 -12.945 1.00 78.19 105 GLU A O 1
ATOM 828 N N . PRO A 1 106 ? -0.850 -5.362 -13.009 1.00 83.00 106 PRO A N 1
ATOM 829 C CA . PRO A 1 106 ? -0.308 -6.727 -12.977 1.00 83.00 106 PRO A CA 1
ATOM 830 C C . PRO A 1 106 ? -0.634 -7.422 -11.646 1.00 83.00 106 PRO A C 1
ATOM 832 O O . PRO A 1 106 ? -0.863 -8.635 -11.570 1.00 83.00 106 PRO A O 1
ATOM 835 N N . VAL A 1 107 ? -0.704 -6.617 -10.584 1.00 88.38 107 VAL A N 1
ATOM 836 C CA . VAL A 1 107 ? -1.188 -6.972 -9.254 1.00 88.38 107 VAL A CA 1
ATOM 837 C C . VAL A 1 107 ? -2.173 -5.883 -8.840 1.00 88.38 107 VAL A C 1
ATOM 839 O O . VAL A 1 107 ? -1.829 -4.718 -9.011 1.00 88.38 107 VAL A O 1
ATOM 842 N N . PRO A 1 108 ? -3.345 -6.218 -8.268 1.00 89.69 108 PRO A N 1
ATOM 843 C CA . PRO A 1 108 ? -4.280 -5.211 -7.781 1.00 89.69 108 PRO A CA 1
ATOM 844 C C . PRO A 1 108 ? -3.578 -4.194 -6.873 1.00 89.69 108 PRO A C 1
ATOM 846 O O . PRO A 1 108 ? -2.965 -4.610 -5.881 1.00 89.69 108 PRO A O 1
ATOM 849 N N . GLY A 1 109 ? -3.672 -2.913 -7.232 1.00 87.62 109 GLY A N 1
ATOM 850 C CA . GLY A 1 109 ? -3.050 -1.766 -6.567 1.00 87.62 109 GLY A CA 1
ATOM 851 C C . GLY A 1 109 ? -1.556 -1.581 -6.823 1.00 87.62 109 GLY A C 1
ATOM 852 O O . GLY A 1 109 ? -0.932 -0.763 -6.154 1.00 87.62 109 GLY A O 1
ATOM 853 N N . ALA A 1 110 ? -0.950 -2.332 -7.743 1.00 90.00 110 ALA A N 1
ATOM 854 C CA . ALA A 1 110 ? 0.459 -2.185 -8.083 1.00 90.00 110 ALA A CA 1
ATOM 855 C C . ALA A 1 110 ? 0.671 -1.541 -9.449 1.00 90.00 110 ALA A C 1
ATOM 857 O O . ALA A 1 110 ? 0.001 -1.872 -10.426 1.00 90.00 110 ALA A O 1
ATOM 858 N N . PHE A 1 111 ? 1.720 -0.734 -9.527 1.00 89.44 111 PHE A N 1
ATOM 859 C CA . PHE A 1 111 ? 2.257 -0.200 -10.764 1.00 89.44 111 PHE A CA 1
ATOM 860 C C . PHE A 1 111 ? 3.711 -0.657 -10.929 1.00 89.44 111 PHE A C 1
ATOM 862 O O . PHE A 1 111 ? 4.516 -0.541 -10.005 1.00 89.44 111 PHE A O 1
ATOM 869 N N . ILE A 1 112 ? 4.046 -1.201 -12.101 1.00 90.19 112 ILE A N 1
ATOM 870 C CA . ILE A 1 112 ? 5.394 -1.673 -12.440 1.00 90.19 112 ILE A CA 1
ATOM 871 C C . ILE A 1 112 ? 5.794 -1.037 -13.762 1.00 90.19 112 ILE A C 1
ATOM 873 O O . ILE A 1 112 ? 5.155 -1.266 -14.791 1.00 90.19 112 ILE A O 1
ATOM 877 N N . GLY A 1 113 ? 6.880 -0.277 -13.752 1.00 88.12 113 GLY A N 1
ATOM 878 C CA . GLY A 1 113 ? 7.375 0.379 -14.950 1.00 88.12 113 GLY A CA 1
ATOM 879 C C . GLY A 1 113 ? 7.941 1.741 -14.627 1.00 88.12 113 GLY A C 1
ATOM 880 O O . GLY A 1 113 ? 8.607 1.926 -13.615 1.00 88.12 113 GLY A O 1
ATOM 881 N N . THR A 1 114 ? 7.723 2.697 -15.516 1.00 85.38 114 THR A N 1
ATOM 882 C CA . THR A 1 114 ? 8.367 3.998 -15.398 1.00 85.38 114 THR A CA 1
ATOM 883 C C . THR A 1 114 ? 7.508 4.970 -14.625 1.00 85.38 114 THR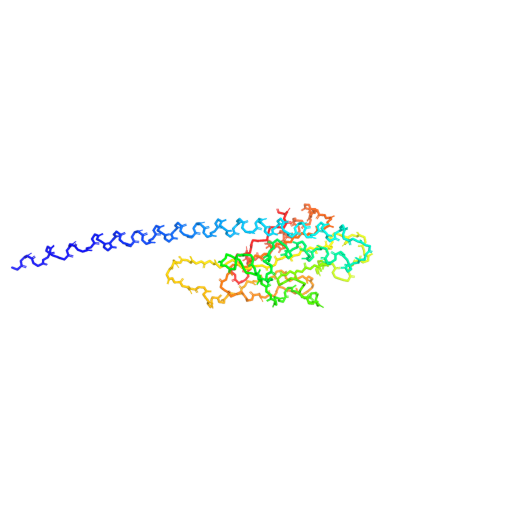 A C 1
ATOM 885 O O . THR A 1 114 ? 6.341 5.170 -14.948 1.00 85.38 114 THR A O 1
ATOM 888 N N . HIS A 1 115 ? 8.123 5.610 -13.639 1.00 81.06 115 HIS A N 1
ATOM 889 C CA . HIS A 1 115 ? 7.556 6.668 -12.845 1.00 81.06 115 HIS A CA 1
ATOM 890 C C . HIS A 1 115 ? 6.922 7.672 -13.795 1.00 81.06 115 HIS A C 1
ATOM 892 O O . HIS A 1 115 ? 7.603 8.212 -14.671 1.00 81.06 115 HIS A O 1
ATOM 898 N N . PRO A 1 116 ? 5.640 7.990 -13.612 1.00 71.38 116 PRO A N 1
ATOM 899 C CA . PRO A 1 116 ? 4.967 8.821 -14.592 1.00 71.38 116 PRO A CA 1
ATOM 900 C C . PRO A 1 116 ? 5.440 10.295 -14.654 1.00 71.38 116 PRO A C 1
ATOM 902 O O . PRO A 1 116 ? 5.068 11.025 -15.564 1.00 71.38 116 PRO A O 1
ATOM 905 N N . ARG A 1 117 ? 6.365 10.736 -13.779 1.00 70.31 117 ARG A N 1
ATOM 906 C CA . ARG A 1 117 ? 7.136 11.992 -13.959 1.00 70.31 117 ARG A CA 1
ATOM 907 C C . ARG A 1 117 ? 8.178 11.912 -15.084 1.00 70.31 117 ARG A C 1
ATOM 909 O O . ARG A 1 117 ? 8.638 12.940 -15.576 1.00 70.31 117 ARG A O 1
ATOM 916 N N . ALA A 1 118 ? 8.585 10.706 -15.450 1.00 76.31 118 ALA A N 1
ATOM 917 C CA . ALA A 1 118 ? 9.568 10.423 -16.485 1.00 76.31 118 ALA A CA 1
ATOM 918 C C . ALA A 1 118 ? 8.931 9.904 -17.780 1.00 76.31 118 ALA A C 1
ATOM 920 O O . ALA A 1 118 ? 9.655 9.537 -18.714 1.00 76.31 118 ALA A O 1
ATOM 921 N N . ASP A 1 119 ? 7.598 9.875 -17.846 1.00 73.38 119 ASP A N 1
ATOM 922 C CA . ASP A 1 119 ? 6.897 9.484 -19.058 1.00 73.38 119 ASP A CA 1
ATOM 923 C C . ASP A 1 119 ? 7.264 10.437 -20.211 1.00 73.38 119 ASP A C 1
ATOM 925 O O . ASP A 1 119 ? 7.396 11.651 -20.040 1.00 73.38 119 ASP A O 1
ATOM 929 N N . GLY A 1 120 ? 7.573 9.870 -21.376 1.00 77.75 120 GLY A N 1
ATOM 930 C CA . GLY A 1 120 ? 8.127 10.602 -22.525 1.00 77.75 120 GLY A CA 1
ATOM 931 C C . GLY A 1 120 ? 9.583 11.095 -22.390 1.00 77.75 120 GLY A C 1
ATOM 932 O O . GLY A 1 120 ? 10.147 11.595 -23.367 1.00 77.75 120 GLY A O 1
ATOM 933 N N . LEU A 1 121 ? 10.237 10.932 -21.233 1.00 79.44 121 LEU A N 1
ATOM 934 C CA . LEU A 1 121 ? 11.620 11.383 -20.986 1.00 79.44 121 LEU A CA 1
ATOM 935 C C . LEU A 1 121 ? 12.640 10.239 -20.904 1.00 79.44 121 LEU A C 1
ATOM 937 O O . LEU A 1 121 ? 13.835 10.494 -20.748 1.00 79.44 121 LEU A O 1
ATOM 941 N N . MET A 1 122 ? 12.206 8.992 -21.093 1.00 71.12 122 MET A N 1
ATOM 942 C CA . MET A 1 122 ? 13.032 7.791 -20.899 1.00 71.12 122 MET A CA 1
ATOM 943 C C . MET A 1 122 ? 14.297 7.703 -21.753 1.00 71.12 122 MET A C 1
ATOM 945 O O . MET A 1 122 ? 15.276 7.089 -21.342 1.00 71.12 122 MET A O 1
ATOM 949 N N . ASN A 1 123 ? 14.324 8.344 -22.924 1.00 76.69 123 ASN A N 1
ATOM 950 C CA . ASN A 1 123 ? 15.520 8.355 -23.774 1.00 76.69 123 ASN A CA 1
ATOM 951 C C . ASN A 1 123 ? 16.656 9.217 -23.195 1.00 76.69 123 ASN A C 1
ATOM 953 O O . ASN A 1 123 ? 17.777 9.209 -23.708 1.00 76.69 123 ASN A O 1
ATOM 957 N N . ARG A 1 124 ? 16.394 9.988 -22.135 1.00 79.38 124 ARG A N 1
ATOM 958 C CA . ARG A 1 124 ? 17.409 10.791 -21.458 1.00 79.38 124 ARG A CA 1
ATOM 959 C C . ARG A 1 124 ? 18.057 9.946 -20.366 1.00 79.38 124 ARG A C 1
ATOM 961 O O . ARG A 1 124 ? 17.401 9.517 -19.426 1.00 79.38 124 ARG A O 1
ATOM 968 N N . ARG A 1 125 ? 19.386 9.810 -20.432 1.00 73.56 125 ARG A N 1
ATOM 969 C CA . ARG A 1 125 ? 20.222 9.078 -19.455 1.00 73.56 125 ARG A CA 1
ATOM 970 C C . ARG A 1 125 ? 19.958 9.470 -17.992 1.00 73.56 125 ARG A C 1
ATOM 972 O O . ARG A 1 125 ? 20.178 8.670 -17.094 1.00 73.56 125 ARG A O 1
ATOM 979 N N . GLY A 1 126 ? 19.472 10.691 -17.766 1.00 71.88 126 GLY A N 1
ATOM 980 C CA . GLY A 1 126 ? 19.092 11.203 -16.453 1.00 71.88 126 GLY A CA 1
ATOM 981 C C . GLY A 1 126 ? 17.786 10.654 -15.872 1.00 71.88 126 GLY A C 1
ATOM 982 O O . GLY A 1 126 ? 17.499 11.017 -14.745 1.00 71.88 126 GLY A O 1
ATOM 983 N N . TYR A 1 127 ? 17.020 9.821 -16.589 1.00 75.38 127 TYR A N 1
ATOM 984 C CA . TYR A 1 127 ? 15.752 9.226 -16.127 1.00 75.38 127 TYR A CA 1
ATOM 985 C C . TYR A 1 127 ? 15.804 7.698 -16.033 1.00 75.38 127 TYR A C 1
ATOM 987 O O . TYR A 1 127 ? 14.776 7.056 -15.859 1.00 75.38 127 TYR A O 1
ATOM 995 N N . ALA A 1 128 ? 16.999 7.102 -16.096 1.00 71.31 128 ALA A N 1
ATOM 996 C CA . ALA A 1 128 ? 17.164 5.670 -15.846 1.00 71.31 128 ALA A CA 1
ATOM 997 C C . ALA A 1 128 ? 16.687 5.265 -14.436 1.00 71.31 128 ALA A C 1
ATOM 999 O O . ALA A 1 128 ? 16.286 4.128 -14.238 1.00 71.31 128 ALA A O 1
ATOM 1000 N N . TRP A 1 129 ? 16.679 6.212 -13.486 1.00 77.88 129 TRP A N 1
ATOM 1001 C CA . TRP A 1 129 ? 16.175 6.008 -12.127 1.00 77.88 129 TRP A CA 1
ATOM 1002 C C . TRP A 1 129 ? 14.658 5.854 -12.036 1.00 77.88 129 TRP A C 1
ATOM 1004 O O . TRP A 1 129 ? 14.147 5.421 -11.011 1.00 77.88 129 TRP A O 1
ATOM 1014 N N . ALA A 1 130 ? 13.938 6.259 -13.081 1.00 82.38 130 ALA A N 1
ATOM 1015 C CA . ALA A 1 130 ? 12.494 6.333 -13.041 1.00 82.38 130 ALA A CA 1
ATOM 1016 C C . ALA A 1 130 ? 11.828 4.971 -13.219 1.00 82.38 130 ALA A C 1
ATOM 1018 O O . ALA A 1 130 ? 10.627 4.882 -13.050 1.00 82.38 130 ALA A O 1
ATOM 1019 N N . GLU A 1 131 ? 12.538 3.907 -13.579 1.00 87.12 131 GLU A N 1
ATOM 1020 C CA . GLU A 1 131 ? 11.931 2.576 -13.597 1.00 87.12 131 GLU A CA 1
ATOM 1021 C C . GLU A 1 131 ? 11.818 2.034 -12.160 1.00 87.12 131 GLU A C 1
ATOM 1023 O O . GLU A 1 131 ? 12.725 2.211 -11.350 1.00 87.12 131 GLU A O 1
ATOM 1028 N N . GLY A 1 132 ? 10.698 1.412 -11.799 1.00 90.75 132 GLY A N 1
ATOM 1029 C CA . GLY A 1 132 ? 10.462 0.961 -10.430 1.00 90.75 132 GLY A CA 1
ATOM 1030 C C . GLY A 1 132 ? 9.114 0.291 -10.217 1.00 90.75 132 GLY A C 1
ATOM 1031 O O . GLY A 1 132 ? 8.424 -0.103 -11.164 1.00 90.75 132 GLY A O 1
ATOM 1032 N N . VAL A 1 133 ? 8.776 0.126 -8.940 1.00 91.69 133 VAL A N 1
ATOM 1033 C CA . VAL A 1 133 ? 7.544 -0.527 -8.492 1.00 91.69 133 VAL A CA 1
ATOM 1034 C C . VAL A 1 133 ? 6.873 0.330 -7.432 1.00 91.69 133 VAL A C 1
ATOM 1036 O O . VAL A 1 133 ? 7.517 0.779 -6.487 1.00 91.69 133 VAL A O 1
ATOM 1039 N N . GLN A 1 134 ? 5.566 0.503 -7.572 1.00 91.19 134 GLN A N 1
ATOM 1040 C CA . GLN A 1 134 ? 4.703 1.170 -6.610 1.00 91.19 134 GLN A CA 1
ATOM 1041 C C . GLN A 1 134 ? 3.569 0.227 -6.199 1.00 91.19 134 GLN A C 1
ATOM 1043 O O . GLN A 1 134 ? 3.062 -0.543 -7.013 1.00 91.19 134 GLN A O 1
ATOM 1048 N N . TYR A 1 135 ? 3.165 0.293 -4.933 1.00 91.75 135 TYR A N 1
ATOM 1049 C CA . TYR A 1 135 ? 2.036 -0.432 -4.369 1.00 91.75 135 TYR A CA 1
ATOM 1050 C C . TYR A 1 135 ? 1.161 0.500 -3.525 1.00 91.75 135 TYR A C 1
ATOM 1052 O O . TYR A 1 135 ? 1.607 1.098 -2.544 1.00 91.75 135 TYR A O 1
ATOM 1060 N N . ASN A 1 136 ? -0.102 0.605 -3.917 1.00 90.62 136 ASN A N 1
ATOM 1061 C CA . ASN A 1 136 ? -1.137 1.433 -3.325 1.00 90.62 136 ASN A CA 1
ATOM 1062 C C . ASN A 1 136 ? -2.071 0.552 -2.489 1.00 90.62 136 ASN A C 1
ATOM 1064 O O . ASN A 1 136 ? -2.658 -0.412 -2.989 1.00 90.62 136 ASN A O 1
ATOM 1068 N N . PHE A 1 137 ? -2.250 0.896 -1.216 1.00 91.44 137 PHE A N 1
ATOM 1069 C CA . PHE A 1 137 ? -3.119 0.138 -0.318 1.00 91.44 137 PHE A CA 1
ATOM 1070 C C . PHE A 1 137 ? -3.811 1.038 0.702 1.00 91.44 137 PHE A 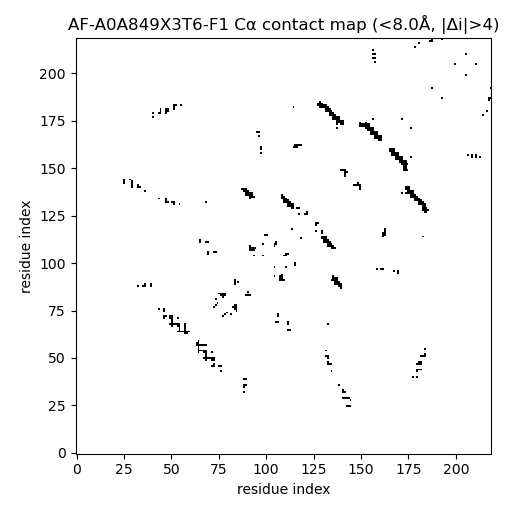C 1
ATOM 1072 O O . PHE A 1 137 ? -3.294 2.085 1.076 1.00 91.44 137 PHE A O 1
ATOM 1079 N N . ASP A 1 138 ? -4.973 0.599 1.174 1.00 89.25 138 ASP A N 1
ATOM 1080 C CA . ASP A 1 138 ? -5.765 1.288 2.188 1.00 89.25 138 ASP A CA 1
ATOM 1081 C C . ASP A 1 138 ? -5.722 0.515 3.507 1.00 89.25 138 ASP A C 1
ATOM 1083 O O . ASP A 1 138 ? -5.980 -0.694 3.535 1.00 89.25 138 ASP A O 1
ATOM 1087 N N . VAL A 1 139 ? -5.448 1.214 4.611 1.00 89.44 139 VAL A N 1
ATOM 1088 C CA . VAL A 1 139 ? -5.513 0.654 5.971 1.00 89.44 139 VAL A CA 1
ATOM 1089 C C . VAL A 1 139 ? -6.820 1.106 6.631 1.00 89.44 139 VAL A C 1
ATOM 1091 O O . VAL A 1 139 ? -6.966 2.294 6.939 1.00 89.44 139 VAL A O 1
ATOM 1094 N N . PRO A 1 140 ? -7.795 0.209 6.866 1.00 85.88 140 PRO A N 1
ATOM 1095 C CA . PRO A 1 140 ? -9.026 0.566 7.550 1.00 85.88 140 PRO A CA 1
ATOM 1096 C C . PRO A 1 140 ? -8.739 0.902 9.017 1.00 85.88 140 PRO A C 1
ATOM 1098 O O . PRO A 1 140 ? -8.196 0.088 9.763 1.00 85.88 140 PRO A O 1
ATOM 1101 N N . LEU A 1 141 ? -9.136 2.102 9.446 1.00 79.44 141 LEU A N 1
ATOM 1102 C CA . LEU A 1 141 ? -9.051 2.521 10.843 1.00 79.44 141 LEU A CA 1
ATOM 1103 C C . LEU A 1 141 ? -10.416 2.324 11.517 1.00 79.44 141 LEU A C 1
ATOM 1105 O O . LEU A 1 141 ? -11.409 2.946 11.129 1.00 79.44 141 LEU A O 1
ATOM 1109 N N . TYR A 1 142 ? -10.479 1.482 12.549 1.00 77.31 142 TYR A N 1
ATOM 1110 C CA . TYR A 1 142 ? -11.698 1.257 13.325 1.00 77.31 142 TYR A CA 1
ATOM 1111 C C . TYR A 1 142 ? -11.614 2.029 14.641 1.00 77.31 142 TYR A C 1
ATOM 1113 O O . TYR A 1 142 ? -11.023 1.575 15.619 1.00 77.31 142 TYR A O 1
ATOM 1121 N N . LEU A 1 143 ? -12.244 3.204 14.671 1.00 65.44 143 LEU A N 1
ATOM 1122 C CA . LEU A 1 143 ? -12.183 4.118 15.815 1.00 65.44 143 LEU A CA 1
ATOM 1123 C C . LEU A 1 143 ? -12.919 3.587 17.060 1.00 65.44 143 LEU A C 1
ATOM 1125 O O . LEU A 1 143 ? -12.624 4.021 18.165 1.00 65.44 143 LEU A O 1
ATOM 1129 N N . VAL A 1 144 ? -13.849 2.636 16.903 1.00 64.75 144 VAL A N 1
ATOM 1130 C CA . VAL A 1 144 ? -14.506 1.918 18.009 1.00 64.75 144 VAL A CA 1
ATOM 1131 C C . VAL A 1 144 ? -14.722 0.458 17.589 1.00 64.75 144 VAL A C 1
ATOM 1133 O O . VAL A 1 144 ? -15.195 0.228 16.475 1.00 64.75 144 VAL A O 1
ATOM 1136 N N . PRO A 1 145 ? -14.487 -0.543 18.462 1.00 56.25 145 PRO A N 1
ATOM 1137 C CA . PRO A 1 145 ? -14.715 -1.960 18.140 1.00 56.25 145 PRO A CA 1
ATOM 1138 C C . PRO A 1 145 ? -16.176 -2.314 17.793 1.00 56.25 145 PRO A C 1
ATOM 1140 O O . PRO A 1 145 ? -16.442 -3.416 17.327 1.00 56.25 145 PRO A O 1
ATOM 1143 N N . LEU A 1 146 ? -17.126 -1.398 18.014 1.00 56.47 146 LEU A N 1
ATOM 1144 C CA . LEU A 1 146 ? -18.561 -1.611 17.801 1.00 56.47 146 LEU A CA 1
ATOM 1145 C C . LEU A 1 146 ? -19.175 -0.733 16.708 1.00 56.47 146 LEU A C 1
ATOM 1147 O O . LEU A 1 146 ? -20.314 -0.980 16.318 1.00 56.47 146 LEU A O 1
ATOM 1151 N N . SER A 1 147 ? -18.466 0.278 16.207 1.00 51.31 147 SER A N 1
ATOM 1152 C CA . SER A 1 147 ? -18.991 1.125 15.142 1.00 51.31 147 SER A CA 1
ATOM 1153 C C . SER A 1 147 ? -18.088 1.054 13.923 1.00 51.31 147 SER A C 1
ATOM 1155 O O . SER A 1 147 ? -16.963 1.545 13.883 1.00 51.31 147 SER A O 1
ATOM 1157 N N . SER A 1 148 ? -18.628 0.445 12.875 1.00 50.69 148 SER A N 1
ATOM 1158 C CA . SER A 1 148 ? -18.069 0.470 11.531 1.00 50.69 148 SER A CA 1
ATOM 1159 C C . SER A 1 148 ? -18.277 1.849 10.887 1.00 50.69 148 SER A C 1
ATOM 1161 O O . SER A 1 148 ? -18.850 1.933 9.803 1.00 50.69 148 SER A O 1
ATOM 1163 N N . PHE A 1 149 ? -17.853 2.935 11.548 1.00 46.88 149 PHE A N 1
ATOM 1164 C CA . PHE A 1 149 ? -17.994 4.308 11.030 1.00 46.88 149 PHE A CA 1
ATOM 1165 C C . PHE A 1 149 ? -17.309 4.497 9.670 1.00 46.88 149 PHE A C 1
ATOM 1167 O O . PHE A 1 149 ? -17.680 5.389 8.920 1.00 46.88 149 PHE A O 1
ATOM 1174 N N . ALA A 1 150 ? -16.357 3.630 9.325 1.00 46.97 150 ALA A N 1
ATOM 1175 C CA . ALA A 1 150 ? -15.617 3.695 8.076 1.00 46.97 150 ALA A CA 1
ATOM 1176 C C . ALA A 1 150 ? -16.118 2.725 6.991 1.00 46.97 150 ALA A C 1
ATOM 1178 O O . ALA A 1 150 ? -15.475 2.625 5.957 1.00 46.97 150 ALA A O 1
ATOM 1179 N N . ARG A 1 151 ? -17.239 1.998 7.158 1.00 46.38 151 ARG A N 1
ATOM 1180 C CA . ARG A 1 151 ? -17.668 1.052 6.101 1.00 46.38 151 ARG A CA 1
ATOM 1181 C C . ARG A 1 151 ? -18.052 1.758 4.791 1.00 46.38 151 ARG A C 1
ATOM 1183 O O . ARG A 1 151 ? -17.819 1.192 3.732 1.00 46.38 151 ARG A O 1
ATOM 1190 N N . ASP A 1 152 ? -18.524 3.003 4.896 1.00 47.59 152 ASP A N 1
ATOM 1191 C CA . ASP A 1 152 ? -18.891 3.879 3.775 1.00 47.59 152 ASP A CA 1
ATOM 1192 C C . ASP A 1 152 ? -18.196 5.253 3.840 1.00 47.59 152 ASP A C 1
ATOM 1194 O O . ASP A 1 152 ? -18.622 6.198 3.179 1.00 47.59 152 ASP A O 1
ATOM 1198 N N . GLY A 1 153 ? -17.145 5.392 4.660 1.00 47.34 153 GLY A N 1
ATOM 1199 C CA . GLY A 1 153 ? -16.430 6.657 4.830 1.00 47.34 153 GLY A CA 1
ATOM 1200 C C . GLY A 1 153 ? -15.724 7.051 3.537 1.00 47.34 153 GLY A C 1
ATOM 1201 O O . GLY A 1 153 ? -14.627 6.571 3.278 1.00 47.34 153 GLY A O 1
ATOM 1202 N N . GLN A 1 154 ? -16.375 7.874 2.719 1.00 50.19 154 GLN A N 1
ATOM 1203 C CA . GLN A 1 154 ? -15.787 8.504 1.544 1.00 50.19 154 GLN A CA 1
ATOM 1204 C C . GLN A 1 154 ? -15.028 9.746 2.005 1.00 50.19 154 GLN A C 1
ATOM 1206 O O . GLN A 1 154 ? -15.628 10.667 2.561 1.0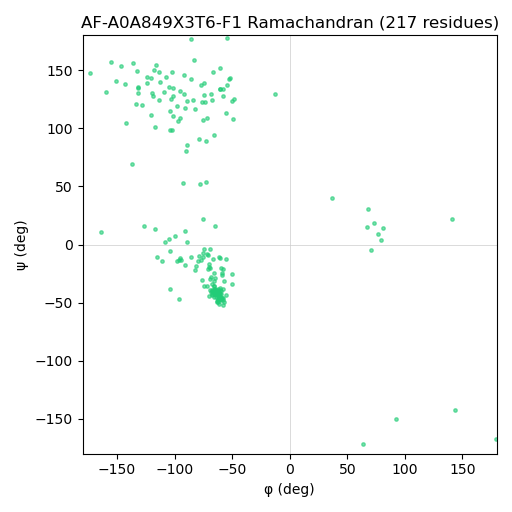0 50.19 154 GLN A O 1
ATOM 1211 N N . GLY A 1 155 ? -13.715 9.751 1.813 1.00 53.12 155 GLY A N 1
ATOM 1212 C CA . GLY A 1 155 ? -12.877 10.932 1.976 1.00 53.12 155 GLY A CA 1
ATOM 1213 C C . GLY A 1 155 ? -12.175 11.228 0.663 1.00 53.12 155 GLY A C 1
ATOM 1214 O O . GLY A 1 155 ? -11.795 10.312 -0.056 1.00 53.12 155 GLY A O 1
ATOM 1215 N N . GLU A 1 156 ? -12.006 12.498 0.325 1.00 46.75 156 GLU A N 1
ATOM 1216 C CA . GLU A 1 156 ? -11.096 12.894 -0.745 1.00 46.75 156 GLU A CA 1
ATOM 1217 C C . GLU A 1 156 ? -9.737 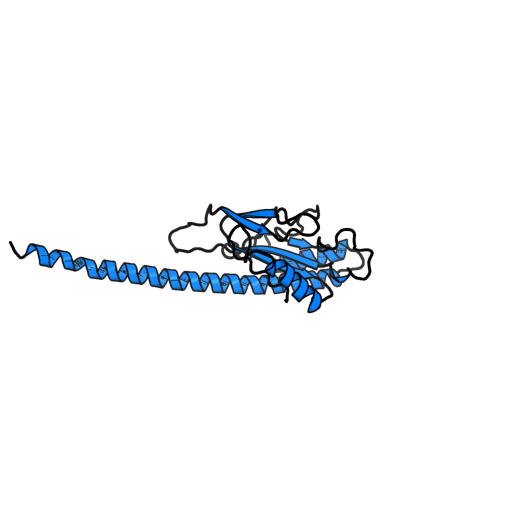13.159 -0.104 1.00 46.75 156 GLU A C 1
ATOM 1219 O O . GLU A 1 156 ? -9.616 14.023 0.758 1.00 46.75 156 GLU A O 1
ATOM 1224 N N . SER A 1 157 ? -8.712 12.397 -0.475 1.00 47.97 157 SER A N 1
ATOM 1225 C CA . SER A 1 157 ? -7.325 12.804 -0.253 1.00 47.97 157 SER A CA 1
ATOM 1226 C C . SER A 1 157 ? -6.804 13.321 -1.576 1.00 47.97 157 SER A C 1
ATOM 1228 O O . SER A 1 157 ? -6.883 12.601 -2.571 1.00 47.97 157 SER A O 1
ATOM 1230 N N . ILE A 1 158 ? -6.233 14.520 -1.629 1.00 43.97 158 ILE A N 1
ATOM 1231 C CA . ILE A 1 158 ? -5.547 14.905 -2.857 1.00 43.97 158 ILE A CA 1
ATOM 1232 C C . ILE A 1 158 ? -4.398 13.916 -3.1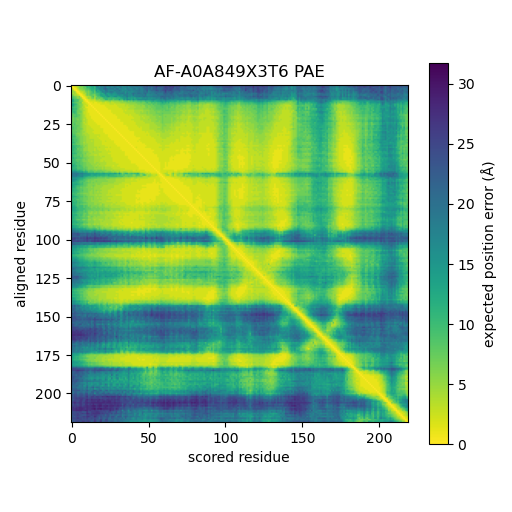37 1.00 43.97 158 ILE A C 1
ATOM 1234 O O . ILE A 1 158 ? -3.822 13.262 -2.259 1.00 43.97 158 ILE A O 1
ATOM 1238 N N . SER A 1 159 ? -4.076 13.751 -4.400 1.00 46.56 159 SER A N 1
ATOM 1239 C CA . SER A 1 159 ? -2.948 12.979 -4.877 1.00 46.56 159 SER A CA 1
ATOM 1240 C C . SER A 1 159 ? -1.938 13.910 -5.509 1.00 46.56 159 SER A C 1
ATOM 1242 O O . SER A 1 159 ? -2.327 14.844 -6.213 1.00 46.56 159 SER A O 1
ATOM 1244 N N . VAL A 1 160 ? -0.644 13.678 -5.270 1.00 45.62 160 VAL A N 1
ATOM 1245 C CA . VAL A 1 160 ? 0.370 14.236 -6.162 1.00 45.62 160 VAL A CA 1
ATOM 1246 C C . VAL A 1 160 ? 0.277 13.421 -7.448 1.00 45.62 160 VAL A C 1
ATOM 1248 O O . VAL A 1 160 ? 0.893 12.369 -7.584 1.00 45.62 160 VAL A O 1
ATOM 1251 N N . GLY A 1 161 ? -0.579 13.885 -8.361 1.00 43.12 161 GLY A N 1
ATOM 1252 C CA . GLY A 1 161 ? -0.650 13.358 -9.715 1.00 43.12 161 GLY A CA 1
ATOM 1253 C C . GLY A 1 161 ? 0.745 13.364 -10.331 1.00 43.12 161 GLY A C 1
ATOM 1254 O O . GLY A 1 161 ? 1.575 14.239 -10.061 1.00 43.12 161 GLY A O 1
ATOM 1255 N N . SER A 1 162 ? 1.042 12.346 -11.119 1.00 38.75 162 SER A N 1
ATOM 1256 C CA . SER A 1 162 ? 2.324 12.257 -11.790 1.00 38.75 162 SER A CA 1
ATOM 1257 C C . SER A 1 162 ? 2.318 13.062 -13.084 1.00 38.75 162 SER A C 1
ATOM 1259 O O . SER A 1 162 ? 1.500 12.818 -13.968 1.00 38.75 162 SER A O 1
ATOM 1261 N N . GLY A 1 163 ? 3.267 13.988 -13.206 1.00 54.09 163 GLY A N 1
ATOM 1262 C CA . GLY A 1 163 ? 3.456 14.795 -14.410 1.00 54.09 163 GLY A CA 1
ATOM 1263 C C . GLY A 1 163 ? 2.697 16.127 -14.397 1.00 54.09 163 GLY A C 1
ATOM 1264 O O . GLY A 1 163 ? 2.535 16.753 -13.352 1.00 54.09 163 GLY A O 1
ATOM 1265 N N . SER A 1 164 ? 2.313 16.600 -15.587 1.00 43.94 164 SER A N 1
ATOM 1266 C CA . SER A 1 164 ? 1.620 17.882 -15.823 1.00 43.94 164 SER A CA 1
ATOM 1267 C C . SER A 1 164 ? 0.138 17.871 -15.445 1.00 43.94 164 SER A C 1
ATOM 1269 O O . SER A 1 164 ? -0.493 18.929 -15.415 1.00 43.94 164 SER A O 1
ATOM 1271 N N . ASP A 1 165 ? -0.413 16.690 -15.174 1.00 45.62 165 ASP A N 1
ATOM 1272 C CA . ASP A 1 165 ? -1.753 16.528 -14.636 1.00 45.62 165 ASP A CA 1
ATOM 1273 C C . ASP A 1 165 ? -1.717 16.994 -13.183 1.00 45.62 165 ASP A C 1
ATOM 1275 O O . ASP A 1 165 ? -1.088 16.372 -12.330 1.00 45.62 165 ASP A O 1
ATOM 1279 N N . GLY A 1 166 ? -2.331 18.146 -12.917 1.00 52.59 166 GLY A N 1
ATOM 1280 C CA . GLY A 1 166 ? -2.366 18.742 -11.588 1.00 52.59 166 GLY A CA 1
ATOM 1281 C C . GLY A 1 166 ? -2.915 17.806 -10.502 1.00 52.59 166 GLY A C 1
ATOM 1282 O O . GLY A 1 166 ? -3.341 16.682 -10.742 1.00 52.59 166 GLY A O 1
ATOM 1283 N N . LEU A 1 167 ? -2.919 18.308 -9.270 1.00 50.81 167 LEU A N 1
ATOM 1284 C CA . LEU A 1 167 ? -3.466 17.631 -8.094 1.00 50.81 167 LEU A CA 1
ATOM 1285 C C . LEU A 1 167 ? -4.891 17.102 -8.371 1.00 50.81 167 LEU A C 1
ATOM 1287 O O . LEU A 1 167 ? -5.827 17.895 -8.466 1.00 50.81 167 LEU A O 1
ATOM 1291 N N . LYS A 1 168 ? -5.061 15.778 -8.499 1.00 54.44 168 LYS A N 1
ATOM 1292 C CA . LYS A 1 168 ? -6.381 15.136 -8.621 1.00 54.44 168 LYS A CA 1
ATOM 1293 C C . LYS A 1 168 ? -6.841 14.657 -7.236 1.00 54.44 168 LYS A C 1
ATOM 1295 O O . LYS A 1 168 ? -6.037 14.058 -6.515 1.00 54.44 168 LYS A O 1
ATOM 1300 N N . PRO A 1 169 ? -8.083 14.940 -6.808 1.00 55.53 169 PRO A N 1
ATOM 1301 C CA . PRO A 1 169 ? -8.638 14.356 -5.594 1.00 55.53 169 PRO A CA 1
ATOM 1302 C C . PRO A 1 169 ? -8.851 12.853 -5.801 1.00 55.53 169 PRO A C 1
ATOM 1304 O O . PRO A 1 169 ? -9.450 12.437 -6.786 1.00 55.53 169 PRO A O 1
ATOM 1307 N N . VAL A 1 170 ? -8.353 12.042 -4.872 1.00 57.00 170 VAL A N 1
ATOM 1308 C CA . VAL A 1 170 ? -8.587 10.597 -4.834 1.00 57.00 170 VAL A CA 1
ATOM 1309 C C . VAL A 1 170 ? -9.609 10.321 -3.752 1.00 57.00 170 VAL A C 1
ATOM 1311 O O . VAL A 1 170 ? -9.350 10.546 -2.567 1.00 57.00 170 VAL A O 1
ATOM 1314 N N . THR A 1 171 ? -10.775 9.830 -4.156 1.00 57.56 171 THR A N 1
ATOM 1315 C CA . THR A 1 171 ? -11.808 9.380 -3.225 1.00 57.56 171 THR A CA 1
ATOM 1316 C C . THR A 1 171 ? -11.410 8.027 -2.642 1.00 57.56 171 THR A C 1
ATOM 1318 O O . THR A 1 171 ? -11.486 7.010 -3.332 1.00 57.56 171 THR A O 1
ATOM 1321 N N . TRP A 1 172 ? -11.008 7.985 -1.377 1.00 62.25 172 TRP A N 1
ATOM 1322 C CA . TRP A 1 172 ? -10.803 6.739 -0.644 1.00 62.25 172 TRP A CA 1
ATOM 1323 C C . TRP A 1 172 ? -12.080 6.346 0.101 1.00 62.25 172 TRP A C 1
ATOM 1325 O O . TRP A 1 172 ? -12.852 7.195 0.556 1.00 62.25 172 TRP A O 1
ATOM 1335 N N . ARG A 1 173 ? -12.328 5.036 0.206 1.00 62.81 173 ARG A N 1
ATOM 1336 C CA . ARG A 1 173 ? -13.490 4.463 0.899 1.00 62.81 173 ARG A CA 1
ATOM 1337 C C . ARG A 1 173 ? -13.029 3.628 2.085 1.00 62.81 173 ARG A C 1
ATOM 1339 O O . ARG A 1 173 ? -12.648 2.473 1.929 1.00 62.81 173 ARG A O 1
ATOM 1346 N N . GLY A 1 174 ? -13.120 4.200 3.279 1.00 68.19 174 GLY A N 1
ATOM 1347 C CA . GLY A 1 174 ? -13.055 3.443 4.524 1.00 68.19 174 GLY A CA 1
ATOM 1348 C C . GLY A 1 174 ? -11.668 3.059 5.037 1.00 68.19 174 GLY A C 1
ATOM 1349 O O . GLY A 1 174 ? -11.585 2.225 5.939 1.00 68.19 174 GLY A O 1
ATOM 1350 N N . GLY A 1 175 ? -10.597 3.659 4.516 1.00 78.94 175 GLY A N 1
ATOM 1351 C CA . GLY A 1 175 ? -9.235 3.442 4.999 1.00 78.94 175 GLY A CA 1
ATOM 1352 C C . GLY A 1 175 ? -8.307 4.614 4.704 1.00 78.94 175 GLY A C 1
ATOM 1353 O O . GLY A 1 175 ? -8.571 5.412 3.813 1.00 78.94 175 GLY A O 1
ATOM 1354 N N . ILE A 1 176 ? -7.234 4.723 5.482 1.00 82.38 176 ILE A N 1
ATOM 1355 C CA . ILE A 1 176 ? -6.178 5.708 5.251 1.00 82.38 176 ILE A CA 1
ATOM 1356 C C . ILE A 1 176 ? -5.373 5.224 4.038 1.00 82.38 176 ILE A C 1
ATOM 1358 O O . ILE A 1 176 ? -4.864 4.098 4.093 1.00 82.38 176 ILE A O 1
ATOM 1362 N N . PRO A 1 177 ? -5.262 6.028 2.967 1.00 84.94 177 PRO A N 1
ATOM 1363 C CA . PRO A 1 177 ? -4.517 5.632 1.787 1.00 84.94 177 PRO A CA 1
ATOM 1364 C C . PRO A 1 177 ? -3.019 5.706 2.068 1.00 84.94 177 PRO A C 1
ATOM 1366 O O . PRO A 1 177 ? -2.498 6.734 2.502 1.00 84.94 177 PRO A O 1
ATOM 1369 N N . PHE A 1 178 ? -2.326 4.618 1.768 1.00 86.69 178 PHE A N 1
ATOM 1370 C CA . PHE A 1 178 ? -0.877 4.526 1.779 1.00 86.69 178 PHE A CA 1
ATOM 1371 C C . PHE A 1 178 ? -0.370 4.207 0.376 1.00 86.69 178 PHE A C 1
ATOM 1373 O O . PHE A 1 178 ? -1.036 3.587 -0.461 1.00 86.69 178 PHE A O 1
ATOM 1380 N N . THR A 1 179 ? 0.833 4.686 0.102 1.00 88.25 179 THR A N 1
ATOM 1381 C CA . THR A 1 179 ? 1.573 4.404 -1.121 1.00 88.25 179 THR A CA 1
ATOM 1382 C C . THR A 1 179 ? 2.969 4.005 -0.699 1.00 88.25 179 THR A C 1
ATOM 1384 O O . THR A 1 179 ? 3.576 4.667 0.136 1.00 88.25 179 THR A O 1
ATOM 1387 N N . SER A 1 180 ? 3.439 2.891 -1.234 1.00 89.81 180 SER A N 1
ATOM 1388 C CA . SER A 1 180 ? 4.817 2.465 -1.096 1.00 89.81 180 SER A CA 1
ATOM 1389 C C . SER A 1 180 ? 5.431 2.401 -2.477 1.00 89.81 180 SER A C 1
ATOM 1391 O O . SER A 1 180 ? 4.882 1.747 -3.360 1.00 89.81 180 SER A O 1
ATOM 1393 N N . ASP A 1 181 ? 6.564 3.050 -2.664 1.00 88.50 181 ASP A N 1
ATOM 1394 C CA . ASP A 1 181 ? 7.264 3.095 -3.933 1.00 88.50 181 ASP A CA 1
ATOM 1395 C C . ASP A 1 181 ? 8.758 2.814 -3.764 1.00 88.50 181 ASP A C 1
ATOM 1397 O O . ASP A 1 181 ? 9.372 3.039 -2.722 1.00 88.50 181 ASP A O 1
ATOM 1401 N N . ALA A 1 182 ? 9.334 2.226 -4.806 1.00 89.38 182 ALA A N 1
ATOM 1402 C CA . ALA A 1 182 ? 10.750 1.931 -4.897 1.00 89.38 182 ALA A CA 1
ATOM 1403 C C . ALA A 1 182 ? 11.206 2.161 -6.341 1.00 89.38 182 ALA A C 1
ATOM 1405 O O . ALA A 1 182 ? 10.939 1.350 -7.234 1.00 89.38 182 ALA A O 1
ATOM 1406 N N . TRP A 1 183 ? 11.904 3.277 -6.557 1.00 86.06 183 TRP A N 1
ATOM 1407 C CA . TRP A 1 183 ? 12.441 3.680 -7.856 1.00 86.06 183 TRP A CA 1
ATOM 1408 C C . TRP A 1 183 ? 13.936 3.374 -7.948 1.00 86.06 183 TRP A C 1
ATOM 1410 O O . TRP A 1 183 ? 14.720 3.596 -7.021 1.00 86.06 183 TRP A O 1
ATOM 1420 N N . LEU A 1 184 ? 14.337 2.799 -9.074 1.00 73.56 184 LEU A N 1
ATOM 1421 C CA . LEU A 1 184 ? 15.623 2.149 -9.255 1.00 73.56 184 LEU A CA 1
ATOM 1422 C C . LEU A 1 184 ? 16.671 3.127 -9.760 1.00 73.56 184 LEU A C 1
ATOM 1424 O O . LEU A 1 184 ? 17.022 3.092 -10.932 1.00 73.56 184 LEU A O 1
ATOM 1428 N N . GLY A 1 185 ? 17.260 3.944 -8.890 1.00 61.62 185 GLY A N 1
ATOM 1429 C CA . GLY A 1 185 ? 18.615 4.423 -9.200 1.00 61.62 185 GLY A CA 1
ATOM 1430 C C . GLY A 1 185 ? 18.967 5.860 -8.880 1.00 61.62 185 GLY A C 1
ATOM 1431 O O . GLY A 1 185 ? 19.948 6.359 -9.435 1.00 61.62 185 GLY A O 1
ATOM 1432 N N . ARG A 1 186 ? 18.261 6.524 -7.973 1.00 65.38 186 ARG A N 1
ATOM 1433 C CA . ARG A 1 186 ? 18.857 7.661 -7.274 1.00 65.38 186 ARG A CA 1
ATOM 1434 C C . ARG A 1 186 ? 18.111 7.934 -5.990 1.00 65.38 186 ARG A C 1
ATOM 1436 O O . ARG A 1 186 ? 16.897 8.062 -6.019 1.00 65.38 186 ARG A O 1
ATOM 1443 N N . GLU A 1 187 ? 18.855 8.082 -4.902 1.00 64.00 187 GLU A N 1
ATOM 1444 C CA . GLU A 1 187 ? 18.369 8.927 -3.818 1.00 64.00 187 GLU A CA 1
ATOM 1445 C C . GLU A 1 187 ? 18.208 10.338 -4.398 1.00 64.00 187 GLU A C 1
ATOM 1447 O O . GLU A 1 187 ? 19.064 10.809 -5.168 1.00 64.00 187 GLU A O 1
ATOM 1452 N N . GLU A 1 188 ? 17.079 10.985 -4.112 1.00 66.56 188 GLU A N 1
ATOM 1453 C CA . GLU A 1 188 ? 16.886 12.373 -4.512 1.00 66.56 188 GLU A CA 1
ATOM 1454 C C . GLU A 1 188 ? 18.049 13.203 -3.963 1.00 66.56 188 GLU A C 1
ATOM 1456 O O . GLU A 1 188 ? 18.525 13.018 -2.840 1.00 66.56 188 GLU A O 1
ATOM 1461 N N . SER A 1 189 ? 18.570 14.113 -4.781 1.00 73.69 189 SER A N 1
ATOM 1462 C CA . SER A 1 189 ? 19.597 15.016 -4.270 1.00 73.69 189 SER A CA 1
ATOM 1463 C C . SER A 1 189 ? 18.966 15.927 -3.215 1.00 73.69 189 SER A C 1
ATOM 1465 O O . SER A 1 189 ? 17.814 16.330 -3.355 1.00 73.69 189 SER A O 1
ATOM 1467 N N . ASN A 1 190 ? 19.730 16.343 -2.201 1.00 75.75 190 ASN A N 1
ATOM 1468 C CA . ASN A 1 190 ? 19.252 17.310 -1.201 1.00 75.75 190 ASN A CA 1
ATOM 1469 C C . ASN A 1 190 ? 18.626 18.563 -1.864 1.00 75.75 190 ASN A C 1
ATOM 1471 O O . ASN A 1 190 ? 17.626 19.092 -1.395 1.00 75.75 190 ASN A O 1
ATOM 1475 N N . ALA A 1 191 ? 19.148 18.996 -3.017 1.00 75.62 191 ALA A N 1
ATOM 1476 C CA . ALA A 1 191 ? 18.586 20.108 -3.781 1.00 75.62 191 ALA A CA 1
ATOM 1477 C C . ALA A 1 191 ? 17.179 19.829 -4.347 1.00 75.62 191 ALA A C 1
ATOM 1479 O O . ALA A 1 191 ? 16.321 20.704 -4.266 1.00 75.62 191 ALA A O 1
ATOM 1480 N N . GLU A 1 192 ? 16.931 18.635 -4.894 1.00 68.25 192 GLU A N 1
ATOM 1481 C CA . GLU A 1 192 ? 15.598 18.217 -5.365 1.00 68.25 192 GLU A CA 1
ATOM 1482 C C . GLU A 1 192 ? 14.631 18.059 -4.194 1.00 68.25 192 GLU A C 1
ATOM 1484 O O . GLU A 1 192 ? 13.517 18.576 -4.246 1.00 68.25 192 GLU A O 1
ATOM 1489 N N . CYS A 1 193 ? 15.110 17.464 -3.103 1.00 70.38 193 CYS A N 1
ATOM 1490 C CA . CYS A 1 193 ? 14.360 17.308 -1.866 1.00 70.38 193 CYS A CA 1
ATOM 1491 C C . CYS A 1 193 ? 13.905 18.666 -1.302 1.00 70.38 193 CYS A C 1
ATOM 1493 O O . CYS A 1 193 ? 12.733 18.893 -0.997 1.00 70.38 193 CYS A O 1
ATOM 1495 N N . LEU A 1 194 ? 14.826 19.636 -1.236 1.00 74.44 194 LEU A N 1
ATOM 1496 C CA . LEU A 1 194 ? 14.527 21.010 -0.837 1.00 74.44 194 LEU A CA 1
ATOM 1497 C C . LEU A 1 194 ? 13.616 21.718 -1.838 1.00 74.44 194 LEU A C 1
ATOM 1499 O O . LEU A 1 194 ? 12.789 22.526 -1.422 1.00 74.44 194 LEU A O 1
ATOM 1503 N N . GLN A 1 195 ? 13.754 21.459 -3.138 1.00 77.06 195 GLN A N 1
ATOM 1504 C CA . GLN A 1 195 ? 12.876 22.029 -4.158 1.00 77.06 195 GLN A CA 1
ATOM 1505 C C . GLN A 1 195 ? 11.438 21.531 -3.984 1.00 77.06 195 GLN A C 1
ATOM 1507 O O . GLN A 1 195 ? 10.517 22.349 -4.033 1.00 77.06 195 GLN A O 1
ATOM 1512 N N . GLU A 1 196 ? 11.245 20.241 -3.714 1.00 68.94 196 GLU A N 1
ATOM 1513 C CA . GLU A 1 196 ? 9.923 19.660 -3.476 1.00 68.94 196 GLU A CA 1
ATOM 1514 C C . GLU A 1 196 ? 9.339 20.139 -2.141 1.00 68.94 196 GLU A C 1
ATOM 1516 O O . GLU A 1 196 ? 8.213 20.635 -2.101 1.00 68.94 196 GLU A O 1
ATOM 1521 N N . MET A 1 197 ? 10.134 20.155 -1.066 1.00 67.50 197 MET A N 1
ATOM 1522 C CA . MET A 1 197 ? 9.735 20.773 0.205 1.00 67.50 197 MET A CA 1
ATOM 1523 C C . MET A 1 197 ? 9.374 22.255 0.049 1.00 67.50 197 MET A C 1
ATOM 1525 O O . MET A 1 197 ? 8.423 22.730 0.668 1.00 67.50 197 MET A O 1
ATOM 1529 N N . ASN A 1 198 ? 10.096 23.008 -0.783 1.00 69.38 198 ASN A N 1
ATOM 1530 C CA . ASN A 1 198 ? 9.789 24.412 -1.054 1.00 69.38 198 ASN A CA 1
ATOM 1531 C C . ASN A 1 198 ? 8.526 24.573 -1.914 1.00 69.38 198 ASN A C 1
ATOM 1533 O O . ASN A 1 198 ? 7.744 25.494 -1.667 1.00 69.38 198 ASN A O 1
ATOM 1537 N N . ARG A 1 199 ? 8.282 23.660 -2.866 1.00 65.69 199 ARG A N 1
ATOM 1538 C CA . ARG A 1 199 ? 7.022 23.574 -3.625 1.00 65.69 199 ARG A CA 1
ATOM 1539 C C . ARG A 1 199 ? 5.837 23.351 -2.686 1.00 65.69 199 ARG A C 1
ATOM 1541 O O . ARG A 1 199 ? 4.798 23.983 -2.859 1.00 65.69 199 ARG A O 1
ATOM 1548 N N . LEU A 1 200 ? 6.022 22.514 -1.665 1.00 60.09 200 LEU A N 1
ATOM 1549 C CA . LEU A 1 200 ? 5.025 22.247 -0.627 1.00 60.09 200 LEU A CA 1
ATOM 1550 C C . LEU A 1 200 ? 4.886 23.414 0.375 1.00 60.09 200 LEU A C 1
ATOM 1552 O O . LEU A 1 200 ? 3.771 23.726 0.785 1.00 60.09 200 LEU A O 1
ATOM 1556 N N . ARG A 1 201 ? 5.976 24.121 0.719 1.00 55.88 201 ARG A N 1
ATOM 1557 C CA . ARG A 1 201 ? 5.981 25.295 1.628 1.00 55.88 201 ARG A CA 1
ATOM 1558 C C . ARG A 1 201 ? 5.287 26.537 1.071 1.00 55.88 201 ARG A C 1
ATOM 1560 O O . ARG A 1 201 ? 4.834 27.366 1.854 1.00 55.88 201 ARG A O 1
ATOM 1567 N N . GLY A 1 202 ? 5.246 26.704 -0.251 1.00 50.91 202 GLY A N 1
ATOM 1568 C CA . GLY A 1 202 ? 4.564 27.831 -0.901 1.00 50.91 202 GLY A CA 1
ATOM 1569 C C . GLY A 1 202 ? 3.034 27.750 -0.841 1.00 50.91 202 GLY A C 1
ATOM 1570 O O . GLY A 1 202 ? 2.356 28.706 -1.214 1.00 50.91 202 GLY A O 1
ATOM 1571 N N . MET A 1 203 ? 2.484 26.626 -0.374 1.00 49.81 203 MET A N 1
ATOM 1572 C CA . MET A 1 203 ? 1.055 26.473 -0.126 1.00 49.81 203 MET A CA 1
ATOM 1573 C C . MET A 1 203 ? 0.718 26.984 1.280 1.00 49.81 203 MET A C 1
ATOM 1575 O O . MET A 1 203 ? 1.510 26.792 2.196 1.00 49.81 203 MET A O 1
ATOM 1579 N N . PRO A 1 204 ? -0.429 27.646 1.483 1.00 41.22 204 PRO A N 1
ATOM 1580 C CA . PRO A 1 204 ? -0.716 28.371 2.714 1.00 41.22 204 PRO A CA 1
ATOM 1581 C C . PRO A 1 204 ? -1.481 27.511 3.743 1.00 41.22 204 PRO A C 1
ATOM 1583 O O . PRO A 1 204 ? -2.555 27.923 4.150 1.00 41.22 204 PRO A O 1
ATOM 1586 N N . TRP A 1 205 ? -1.128 26.300 4.200 1.00 50.16 205 TRP A N 1
ATOM 1587 C CA . TRP A 1 205 ? 0.128 25.773 4.806 1.00 50.16 205 TRP A CA 1
ATOM 1588 C C . TRP A 1 205 ? 0.141 24.221 4.790 1.00 50.16 205 TRP A C 1
ATOM 1590 O O . TRP A 1 205 ? 0.908 23.554 5.473 1.00 50.16 205 TRP A O 1
ATOM 1600 N N . ALA A 1 206 ? -0.817 23.666 4.069 1.00 43.12 206 ALA A N 1
ATOM 1601 C CA . ALA A 1 206 ? -1.194 22.291 3.829 1.00 43.12 206 ALA A CA 1
ATOM 1602 C C . ALA A 1 206 ? -2.294 22.448 2.767 1.00 43.12 206 ALA A C 1
ATOM 1604 O O . ALA A 1 206 ? -2.973 23.476 2.724 1.00 43.12 206 ALA A O 1
ATOM 1605 N N . ARG A 1 207 ? -2.422 21.486 1.868 1.00 44.09 207 ARG A N 1
ATOM 1606 C CA . ARG A 1 207 ? -3.586 21.256 1.002 1.00 44.09 207 ARG A CA 1
ATOM 1607 C C . ARG A 1 207 ? -4.887 22.019 1.357 1.00 44.09 207 ARG A C 1
ATOM 1609 O O . ARG A 1 207 ? -5.344 21.952 2.496 1.00 44.09 207 ARG A O 1
ATOM 1616 N N . GLN A 1 208 ? -5.502 22.701 0.374 1.00 37.72 208 GLN A N 1
ATOM 1617 C CA . GLN A 1 208 ? -6.776 23.461 0.489 1.00 37.72 208 GLN A CA 1
ATOM 1618 C C . GLN A 1 208 ? -7.975 22.632 1.016 1.00 37.72 208 GLN A C 1
ATOM 1620 O O . GLN A 1 208 ? -9.009 23.183 1.377 1.00 37.72 208 GLN A O 1
ATOM 1625 N N . ASP A 1 209 ? -7.812 21.318 1.065 1.00 43.53 209 ASP A N 1
ATOM 1626 C CA . ASP A 1 209 ? -8.739 20.240 1.407 1.00 43.53 209 ASP A CA 1
ATOM 1627 C C . ASP A 1 209 ? -8.515 19.655 2.820 1.00 43.53 209 ASP A C 1
ATOM 1629 O O . ASP A 1 209 ? -9.317 18.849 3.287 1.00 43.53 209 ASP A O 1
ATOM 1633 N N . GLY A 1 210 ? -7.468 20.078 3.543 1.00 39.59 210 GLY A N 1
ATOM 1634 C CA . GLY A 1 210 ? -7.321 19.807 4.981 1.00 39.59 210 GLY A CA 1
ATOM 1635 C C . GLY A 1 210 ? -6.958 18.368 5.385 1.00 39.59 210 GLY A C 1
ATOM 1636 O O . GLY A 1 210 ? -7.156 18.009 6.545 1.00 39.59 210 GLY A O 1
ATOM 1637 N N . GLN A 1 211 ? -6.428 17.539 4.478 1.00 41.12 211 GLN A N 1
ATOM 1638 C CA . GLN A 1 211 ? -6.113 16.127 4.757 1.00 41.12 211 GLN A CA 1
ATOM 1639 C C . GLN A 1 211 ? -4.599 15.874 4.930 1.00 41.12 211 GLN A C 1
ATOM 1641 O O . GLN A 1 211 ? -3.804 16.356 4.116 1.00 41.12 211 GLN A O 1
ATOM 1646 N N . PRO A 1 212 ? -4.176 15.098 5.949 1.00 41.19 212 PRO A N 1
ATOM 1647 C CA . PRO A 1 212 ? -2.779 14.715 6.145 1.00 41.19 212 PRO A CA 1
ATOM 1648 C C . PRO A 1 212 ? -2.363 13.612 5.155 1.00 41.19 212 PRO A C 1
ATOM 1650 O O . PRO A 1 212 ? -2.953 12.536 5.140 1.00 41.19 212 PRO A O 1
ATOM 1653 N N . LEU A 1 213 ? -1.328 13.869 4.350 1.00 47.88 213 LEU A N 1
ATOM 1654 C CA . LEU A 1 213 ? -0.632 12.862 3.541 1.00 47.88 213 LEU A CA 1
ATOM 1655 C C . LEU A 1 213 ? 0.793 12.726 4.085 1.00 47.88 213 LEU A C 1
ATOM 1657 O O . LEU A 1 213 ? 1.504 13.724 4.182 1.00 47.88 213 LEU A O 1
ATOM 1661 N N . ILE A 1 214 ? 1.188 11.508 4.452 1.00 48.09 214 ILE A N 1
ATOM 1662 C CA . ILE A 1 214 ? 2.569 11.168 4.803 1.00 48.09 214 ILE A CA 1
ATOM 1663 C C . ILE A 1 214 ? 3.124 10.401 3.601 1.00 48.09 214 ILE A C 1
ATOM 1665 O O . ILE A 1 214 ? 2.808 9.229 3.419 1.00 48.09 214 ILE A O 1
ATOM 1669 N N . GLU A 1 215 ? 3.868 11.097 2.748 1.00 49.12 215 GLU A N 1
ATOM 1670 C CA . GLU A 1 215 ? 4.674 10.506 1.676 1.00 49.12 215 GLU A CA 1
ATOM 1671 C C . GLU A 1 215 ? 6.103 10.362 2.231 1.00 49.12 215 GLU A C 1
ATOM 1673 O O . GLU A 1 215 ? 6.759 11.365 2.509 1.00 49.12 215 GLU A O 1
ATOM 1678 N N . ASP A 1 216 ? 6.536 9.126 2.504 1.00 47.84 216 ASP A N 1
ATOM 1679 C CA . ASP A 1 216 ? 7.907 8.804 2.930 1.00 47.84 216 ASP A CA 1
ATOM 1680 C C . ASP A 1 216 ? 8.747 8.538 1.678 1.00 47.84 216 ASP A C 1
ATOM 1682 O O . ASP A 1 216 ? 8.851 7.408 1.204 1.00 47.84 216 ASP A O 1
ATOM 1686 N N . ASN A 1 217 ? 9.287 9.612 1.105 1.00 48.16 217 ASN A N 1
ATOM 1687 C CA . ASN A 1 217 ? 9.989 9.572 -0.180 1.00 48.16 217 ASN A CA 1
ATOM 1688 C C . ASN A 1 217 ? 11.503 9.319 -0.014 1.00 48.16 217 ASN A C 1
ATOM 1690 O O . ASN A 1 217 ? 12.269 9.532 -0.953 1.00 48.16 217 ASN A O 1
ATOM 1694 N N . GLY A 1 218 ? 11.973 8.937 1.184 1.00 45.12 218 GLY A N 1
ATOM 1695 C CA . GLY A 1 218 ? 13.413 8.924 1.496 1.00 45.12 218 GLY A CA 1
ATOM 1696 C C . GLY A 1 218 ? 14.050 10.326 1.539 1.00 45.12 218 GLY A C 1
ATOM 1697 O O . GLY A 1 218 ? 15.275 10.453 1.530 1.00 45.12 218 GLY A O 1
ATOM 1698 N N . CYS A 1 219 ? 13.193 11.345 1.598 1.00 46.75 219 CYS A N 1
ATOM 1699 C CA . CYS A 1 219 ? 13.424 12.730 1.980 1.00 46.75 219 CYS A CA 1
ATOM 1700 C C . CYS A 1 219 ? 12.883 12.917 3.409 1.00 46.75 219 CYS A C 1
ATOM 1702 O O . CYS A 1 219 ? 13.555 13.605 4.202 1.00 46.75 219 CYS A O 1
#

Radius of gyration: 22.95 Å; Cα contacts (8 Å, |Δi|>4): 297; chains: 1; bounding box: 60×47×76 Å

Sequence (219 aa):
MRTRRKNRQRGQVIIEFLLVFVMFTTLIFSLVQICWGLAFGHYSQYATFMAARAYMAGGTTRQDQQKAAEDVLKSMVKNAAGNDLVPFLARARTGDDRDIAAGPEPVPGAFIGTHPRADGLMNRRGYAWAEGVQYNFDVPLYLVPLSSFARDGQGESISVGSGSDGLKPVTWRGGIPFTSDAWLGREESNAECLQEMNRLRGMPWARQDGQPLIEDNGC

Secondary structure (DSSP, 8-state):
--GGGGGGSTTHHHHHHHHHHHHHHHHHHHHHHHHHHHHHHHHHHHHHHHHHHHHHHS-SSHHHHHHHHHHHHHHHHB-TTSSBSSTTT-EE--S-TT-TTTS--SSTTEEEEE-TTSTTTTTSGGGGGGEEEEEEEEE---SBTTB-TTSS-EEEEEE--SSSS--EEEEEESSEEEEEEEESS-PPPHHHHHHHHHHHHTSSSS-TT----------

Foldseek 3Di:
DPPVVVVVPPCVVVVVVVVVVQVVVLVVVQVVLVVLLVVVQVLLLVQQQVLFVQLVVQDDDNVSSNVSSLVSNCVRQHDPVLAGPCVQFKHFDADWVLLVPPDDASHRQKDFFFQLLCVVVVVDPVRLQRGGMKGKMFGARDSGPPDLVQQADWDWDWDCRHHPPHTDTTTDGRGDIDMHIDTPDDDDDVVVVVVVVVVQPVPPHHDPRPDDDDDPSVD

Solvent-accessible surface area (backbone atoms only — not comparable to full-atom values): 12563 Å² total; per-residue (Å²): 138,76,72,73,65,68,70,70,58,78,57,51,64,60,53,53,49,50,52,53,49,50,52,53,50,32,52,53,51,42,50,52,50,52,53,49,42,53,53,49,49,55,51,45,39,52,35,23,42,51,13,25,53,30,31,75,67,18,72,96,44,73,67,45,7,50,48,39,16,44,53,47,32,43,68,64,53,24,42,98,84,69,44,51,67,48,63,83,53,37,32,61,44,61,90,50,92,75,62,69,80,82,59,82,60,84,43,77,21,34,48,75,45,65,40,55,72,38,64,96,42,63,92,39,84,90,36,61,30,30,37,25,19,35,40,30,32,25,31,51,65,62,81,36,100,84,46,75,74,29,78,77,33,71,42,68,40,77,36,89,41,60,51,92,52,62,77,43,73,40,77,36,71,25,33,54,80,46,74,29,72,24,58,51,71,63,80,76,50,72,68,56,44,49,50,52,53,47,62,56,62,75,38,99,79,56,65,101,80,76,62,92,79,89,80,86,78,93,115

Mean predicted aligned error: 10.43 Å

Nearest PDB structures (foldseek):
  8t7o-assembly1_B  TM=1.605E-01  e=9.095E+00  Homo sapiens